Protein AF-A0A958K5D0-F1 (afdb_monomer)

Sequence (187 aa):
GGVNTYDVCGECDGSGKSLDRCDVCFGDGSSCLDCDEYDITQNQLLLDGGLQRLNLLVQNLGDRIRSLHGGRTKSEKKLLEEADGLYRDTWQLVYSMPGIFDLCSNTVFCVSISHQDRLDTVLTNSERLRVIVKRLSRKFKRALLARGVKAKKARRRTRWYARRANSEHKSNLISLSEIPNSVSSCS

pLDDT: mean 92.0, std 11.92, range [38.12, 98.75]

Nearest PDB structures (foldseek):
  1bcf-assembly1_A  TM=3.602E-01  e=3.782E+00  Escherichia coli
  6xz6-assembly2_C  TM=2.643E-01  e=1.333E+00  Trypanosoma brucei brucei TREU927
  7uwb-assembly1_c  TM=3.541E-01  e=9.668E+00  Citrus x limon

Structure (mmCIF, N/CA/C/O backbone):
data_AF-A0A958K5D0-F1
#
_entry.id   AF-A0A958K5D0-F1
#
loop_
_atom_site.group_PDB
_atom_site.id
_atom_site.type_symbol
_atom_site.label_atom_id
_atom_site.label_alt_id
_atom_site.label_comp_id
_atom_site.label_asym_id
_atom_site.label_entity_id
_atom_site.label_seq_id
_atom_site.pdbx_PDB_ins_code
_atom_site.Cartn_x
_atom_site.Cartn_y
_atom_site.Cartn_z
_atom_site.occupancy
_atom_site.B_iso_or_equiv
_atom_site.auth_seq_id
_atom_site.auth_comp_id
_atom_site.auth_asym_id
_atom_site.auth_atom_id
_atom_site.pdbx_PDB_model_num
ATOM 1 N N . GLY A 1 1 ? 45.195 -11.450 -34.396 1.00 38.12 1 GLY A N 1
ATOM 2 C CA . GLY A 1 1 ? 44.709 -10.112 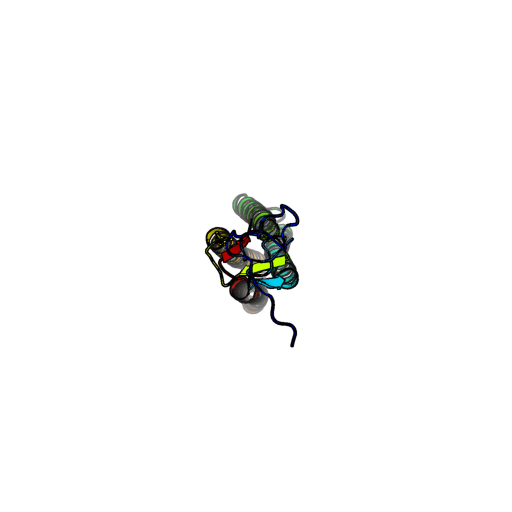-34.762 1.00 38.12 1 GLY A CA 1
ATOM 3 C C . GLY A 1 1 ? 44.504 -10.081 -36.253 1.00 38.12 1 GLY A C 1
ATOM 4 O O . GLY A 1 1 ? 45.491 -10.041 -36.970 1.00 38.12 1 GLY A O 1
ATOM 5 N N . GLY A 1 2 ? 43.256 -10.212 -36.702 1.00 46.62 2 GLY A N 1
ATOM 6 C CA . GLY A 1 2 ? 42.874 -9.952 -38.088 1.00 46.62 2 GLY A CA 1
ATOM 7 C C . GLY A 1 2 ? 42.430 -8.498 -38.186 1.00 46.62 2 GLY A C 1
ATOM 8 O O . GLY A 1 2 ? 41.661 -8.041 -37.346 1.00 46.62 2 GLY A O 1
ATOM 9 N N . VAL A 1 3 ? 42.989 -7.764 -39.141 1.00 49.75 3 VAL A N 1
ATOM 10 C CA . VAL A 1 3 ? 42.668 -6.358 -39.386 1.00 49.75 3 VAL A CA 1
ATOM 11 C C . VAL A 1 3 ? 41.405 -6.332 -40.245 1.00 49.75 3 VAL A C 1
ATOM 13 O O . VAL A 1 3 ? 41.452 -6.779 -41.386 1.00 49.75 3 VAL A O 1
ATOM 16 N N . ASN A 1 4 ? 40.284 -5.847 -39.704 1.00 52.19 4 ASN A N 1
ATOM 17 C CA . ASN A 1 4 ? 39.105 -5.541 -40.513 1.00 52.19 4 ASN A CA 1
ATOM 18 C C . ASN A 1 4 ? 39.438 -4.322 -41.381 1.00 52.19 4 ASN A C 1
ATOM 20 O O . ASN A 1 4 ? 39.563 -3.205 -40.882 1.00 52.19 4 ASN A O 1
ATOM 24 N N . THR A 1 5 ? 39.653 -4.550 -42.672 1.00 53.78 5 THR A N 1
ATOM 25 C CA . THR A 1 5 ? 39.749 -3.500 -43.687 1.00 53.78 5 THR A CA 1
ATOM 26 C C . THR A 1 5 ? 38.335 -3.070 -44.058 1.00 53.78 5 THR A C 1
ATOM 28 O O . THR A 1 5 ? 37.622 -3.820 -44.720 1.00 53.78 5 THR A O 1
ATOM 31 N N . TYR A 1 6 ? 37.923 -1.892 -43.597 1.00 50.91 6 TYR A N 1
ATOM 32 C CA . TYR A 1 6 ? 36.660 -1.269 -43.988 1.00 50.91 6 TYR A CA 1
ATOM 33 C C . TYR A 1 6 ? 36.793 -0.720 -45.413 1.00 50.91 6 TYR A C 1
ATOM 35 O O . TYR A 1 6 ? 37.731 0.028 -45.699 1.00 50.91 6 TYR A O 1
ATOM 43 N N . ASP A 1 7 ? 35.881 -1.115 -46.301 1.00 51.28 7 ASP A N 1
ATOM 44 C CA . ASP A 1 7 ? 35.756 -0.532 -47.635 1.00 51.28 7 ASP A CA 1
ATOM 45 C C . ASP A 1 7 ? 35.090 0.850 -47.520 1.00 51.28 7 ASP A C 1
ATOM 47 O O . ASP A 1 7 ? 34.213 1.071 -46.683 1.00 51.28 7 ASP A O 1
ATOM 51 N N . VAL A 1 8 ? 35.527 1.806 -48.339 1.00 58.03 8 VAL A N 1
ATOM 52 C CA . VAL A 1 8 ? 35.294 3.261 -48.187 1.00 58.03 8 VAL A CA 1
ATOM 53 C C . VAL A 1 8 ? 33.814 3.665 -48.370 1.00 58.03 8 VAL A C 1
ATOM 55 O O . VAL A 1 8 ? 33.451 4.826 -48.196 1.00 58.03 8 VAL A O 1
ATOM 58 N N . CYS A 1 9 ? 32.934 2.708 -48.666 1.00 58.69 9 CYS A N 1
ATOM 59 C CA . CYS A 1 9 ? 31.553 2.944 -49.084 1.00 58.69 9 CYS A CA 1
ATOM 60 C C . CYS A 1 9 ? 30.477 2.546 -48.054 1.00 58.69 9 CYS A C 1
ATOM 62 O O . CYS A 1 9 ? 29.297 2.609 -48.381 1.00 58.69 9 CYS A O 1
ATOM 64 N N . GLY A 1 10 ? 30.836 2.147 -46.824 1.00 61.00 10 GLY A N 1
ATOM 65 C CA . GLY A 1 10 ? 29.843 1.753 -45.804 1.00 61.00 10 GLY A CA 1
ATOM 66 C C . GLY A 1 10 ? 29.105 0.443 -46.117 1.00 61.00 10 GLY A C 1
ATOM 67 O O . GLY A 1 10 ? 28.070 0.143 -45.520 1.00 61.00 10 GLY A O 1
ATOM 68 N N . GLU A 1 11 ? 29.639 -0.336 -47.057 1.00 68.62 11 GLU A N 1
ATOM 69 C CA . GLU A 1 11 ? 29.156 -1.667 -47.394 1.00 68.62 11 GLU A CA 1
ATOM 70 C C . GLU A 1 11 ? 30.003 -2.717 -46.685 1.00 68.62 11 GLU A C 1
ATOM 72 O O . GLU A 1 11 ? 31.233 -2.641 -46.617 1.00 68.62 11 GLU A O 1
ATOM 77 N N . CYS A 1 12 ? 29.323 -3.732 -46.176 1.00 74.31 12 CYS A N 1
ATOM 78 C CA . CYS A 1 12 ? 29.968 -4.944 -45.725 1.00 74.31 12 CYS A CA 1
ATOM 79 C C . CYS A 1 12 ? 30.560 -5.647 -46.938 1.00 74.31 12 CYS A C 1
ATOM 81 O O . CYS A 1 12 ? 29.813 -5.972 -47.859 1.00 74.31 12 CYS A O 1
ATOM 83 N N . ASP A 1 13 ? 31.886 -5.814 -46.938 1.00 72.12 13 ASP A N 1
ATOM 84 C CA . ASP A 1 13 ? 32.664 -6.770 -47.744 1.00 72.12 13 ASP A CA 1
ATOM 85 C C . ASP A 1 13 ? 32.291 -6.941 -49.236 1.00 72.12 13 ASP A C 1
ATOM 87 O O . ASP A 1 13 ? 32.563 -7.983 -49.831 1.00 72.12 13 ASP A O 1
ATOM 91 N N . GLY A 1 14 ? 31.691 -5.924 -49.865 1.00 65.81 14 GLY A N 1
ATOM 92 C CA . GLY A 1 14 ? 31.191 -5.996 -51.241 1.00 65.81 14 GLY A CA 1
ATOM 93 C C . GLY A 1 14 ? 29.990 -6.936 -51.436 1.00 65.81 14 GLY A C 1
ATOM 94 O O . GLY A 1 14 ? 29.653 -7.268 -52.572 1.00 65.81 14 GLY A O 1
ATOM 95 N N . SER A 1 15 ? 29.325 -7.377 -50.359 1.00 66.44 15 SER A N 1
ATOM 96 C CA . SER A 1 15 ? 28.150 -8.263 -50.417 1.00 66.44 15 SER A CA 1
ATOM 97 C C . SER A 1 15 ? 26.816 -7.531 -50.634 1.00 66.44 15 SER A C 1
ATOM 99 O O . SER A 1 15 ? 25.755 -8.165 -50.619 1.00 66.44 15 SER A O 1
ATOM 101 N N . GLY A 1 16 ? 26.848 -6.209 -50.850 1.00 70.06 16 GLY A N 1
ATOM 102 C CA . GLY A 1 16 ? 25.660 -5.368 -51.035 1.00 70.06 16 GLY A CA 1
ATOM 103 C C . GLY A 1 16 ? 24.824 -5.204 -49.763 1.00 70.06 16 GLY A C 1
ATOM 104 O O . GLY A 1 16 ? 23.620 -4.957 -49.839 1.00 70.06 16 GLY A O 1
ATOM 105 N N . LYS A 1 17 ? 25.434 -5.398 -48.588 1.00 73.81 17 LYS A N 1
ATOM 106 C CA . LYS A 1 17 ? 24.771 -5.284 -47.284 1.00 73.81 17 LYS A CA 1
ATOM 107 C C . LYS A 1 17 ? 25.245 -4.040 -46.554 1.00 73.81 17 LYS A C 1
ATOM 109 O O . LYS A 1 17 ? 26.438 -3.748 -46.530 1.00 73.81 17 LYS A O 1
ATOM 114 N N . SER A 1 18 ? 24.296 -3.321 -45.964 1.00 82.12 18 SER A N 1
ATOM 115 C CA . SER A 1 18 ? 24.561 -2.107 -45.200 1.00 82.12 18 SER A CA 1
ATOM 116 C C . SER A 1 18 ? 25.035 -2.434 -43.786 1.00 82.12 18 SER A C 1
ATOM 118 O O . SER A 1 18 ? 24.582 -3.411 -43.181 1.00 82.12 18 SER A O 1
ATOM 120 N N . LEU A 1 19 ? 25.899 -1.576 -43.250 1.00 84.00 19 LEU A N 1
ATOM 121 C CA . LEU A 1 19 ? 26.137 -1.482 -41.811 1.00 84.00 19 LEU A CA 1
ATOM 122 C C . LEU A 1 19 ? 24.822 -1.189 -41.072 1.00 84.00 19 LEU A C 1
ATOM 124 O O . LEU A 1 19 ? 23.926 -0.531 -41.612 1.00 84.00 19 LEU A O 1
ATOM 128 N N . ASP A 1 20 ? 24.696 -1.694 -39.847 1.00 85.00 20 ASP A N 1
ATOM 129 C CA . ASP A 1 20 ? 23.619 -1.288 -38.948 1.00 85.00 20 ASP A CA 1
ATOM 130 C C . ASP A 1 20 ? 23.923 0.076 -38.294 1.00 85.00 20 ASP A C 1
ATOM 132 O O . ASP A 1 20 ? 24.949 0.708 -38.545 1.00 85.00 20 ASP A O 1
ATOM 136 N N . ARG A 1 21 ? 23.031 0.544 -37.414 1.00 81.75 21 ARG A N 1
ATOM 137 C CA . ARG A 1 21 ? 23.211 1.809 -36.673 1.00 81.75 21 ARG A CA 1
ATOM 138 C C . ARG A 1 21 ? 24.407 1.831 -35.708 1.00 81.75 21 ARG A C 1
ATOM 140 O O . ARG A 1 21 ? 24.685 2.874 -35.123 1.00 81.75 21 ARG A O 1
ATOM 147 N N . CYS A 1 22 ? 25.038 0.686 -35.484 1.00 85.62 22 CYS A N 1
ATOM 148 C CA . CYS A 1 22 ? 26.173 0.490 -34.598 1.00 85.62 22 CYS A CA 1
ATOM 149 C C . CYS A 1 22 ? 27.480 0.295 -35.380 1.00 85.62 22 CYS A C 1
ATOM 151 O O . CYS A 1 22 ? 28.476 -0.116 -34.786 1.00 85.62 22 CYS A O 1
ATOM 153 N N . ASP A 1 23 ? 27.470 0.555 -36.692 1.00 86.88 23 ASP A N 1
ATOM 154 C CA . ASP A 1 23 ? 28.574 0.274 -37.610 1.00 86.88 23 ASP A CA 1
ATOM 155 C C . ASP A 1 23 ? 29.005 -1.207 -37.587 1.00 86.88 23 ASP A C 1
ATOM 157 O O . ASP A 1 23 ? 30.167 -1.548 -37.827 1.00 86.88 23 ASP A O 1
ATOM 161 N N . VAL A 1 24 ? 28.058 -2.115 -37.317 1.00 85.81 24 VAL A N 1
ATOM 162 C CA . VAL A 1 24 ? 28.267 -3.564 -37.341 1.00 85.81 24 VAL A CA 1
ATOM 163 C C . VAL A 1 24 ? 27.636 -4.158 -38.592 1.00 85.81 24 VAL A C 1
ATOM 165 O O . VAL A 1 24 ? 26.448 -4.006 -38.884 1.00 85.81 24 VAL A O 1
ATOM 168 N N . CYS A 1 25 ? 28.450 -4.897 -39.339 1.00 87.75 25 CYS A N 1
ATOM 169 C CA . CYS A 1 25 ? 27.983 -5.645 -40.492 1.00 87.75 25 CYS A CA 1
ATOM 170 C C . CYS A 1 25 ? 27.012 -6.747 -40.085 1.00 87.75 25 CYS A C 1
ATOM 172 O O . CYS A 1 25 ? 27.359 -7.590 -39.261 1.00 87.75 25 CYS A O 1
ATOM 174 N N . PHE A 1 26 ? 25.825 -6.765 -40.706 1.00 81.50 26 PHE A N 1
ATOM 175 C CA . PHE A 1 26 ? 24.726 -7.669 -40.341 1.00 81.50 26 PHE A CA 1
ATOM 176 C C . PHE A 1 26 ? 24.273 -7.543 -38.881 1.00 81.50 26 PHE A C 1
ATOM 178 O O . PHE A 1 26 ? 23.671 -8.475 -38.344 1.00 81.50 26 PHE A O 1
ATOM 185 N N . GLY A 1 27 ? 24.588 -6.425 -38.229 1.00 81.31 27 GLY A N 1
ATOM 186 C CA . GLY A 1 27 ? 24.145 -6.195 -36.871 1.00 81.31 27 GLY A CA 1
ATOM 187 C C . GLY A 1 27 ? 22.636 -5.956 -36.809 1.00 81.31 27 GLY A C 1
ATOM 188 O O . GLY A 1 27 ? 21.982 -5.585 -37.787 1.00 81.31 27 GLY A O 1
ATOM 189 N N . ASP A 1 28 ? 22.074 -6.214 -35.638 1.00 82.88 28 ASP A N 1
ATOM 190 C CA . ASP A 1 28 ? 20.672 -5.972 -35.300 1.00 82.88 28 ASP A CA 1
ATOM 191 C C . ASP A 1 28 ? 20.462 -4.594 -34.646 1.00 82.88 28 ASP A C 1
ATOM 193 O O . ASP A 1 28 ? 19.379 -4.288 -34.152 1.00 82.88 28 ASP A O 1
ATOM 197 N N . GLY A 1 29 ? 21.498 -3.751 -34.622 1.00 81.81 29 GLY A N 1
ATOM 198 C CA . GLY A 1 29 ? 21.487 -2.458 -33.958 1.00 81.81 29 GLY A CA 1
ATOM 199 C C . GLY A 1 29 ? 21.614 -2.533 -32.437 1.00 81.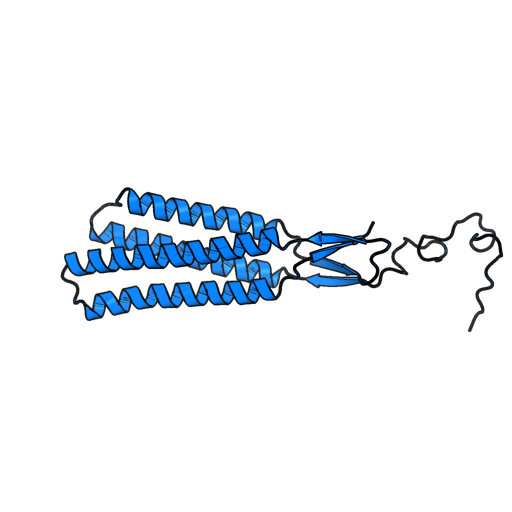81 29 GLY A C 1
ATOM 200 O O . GLY A 1 29 ? 21.383 -1.511 -31.789 1.00 81.81 29 GLY A O 1
ATOM 201 N N . SER A 1 30 ? 21.943 -3.688 -31.847 1.00 83.88 30 SER A N 1
ATOM 202 C CA . SER A 1 30 ? 22.118 -3.831 -30.391 1.00 83.88 30 SER A CA 1
ATOM 203 C C . SER A 1 30 ? 23.571 -3.707 -29.926 1.00 83.88 30 SER A C 1
ATOM 205 O O . SER A 1 30 ? 23.822 -3.393 -28.769 1.00 83.88 30 SER A O 1
ATOM 207 N N . SER A 1 31 ? 24.548 -3.880 -30.822 1.00 85.75 31 SER A N 1
ATOM 208 C CA . SER A 1 31 ? 25.974 -3.977 -30.453 1.00 85.75 31 SER A CA 1
ATOM 209 C C . SER A 1 31 ? 26.579 -2.691 -29.869 1.00 85.75 31 SER A C 1
ATOM 211 O O . SER A 1 31 ? 27.630 -2.735 -29.237 1.00 85.75 31 SER A O 1
ATOM 213 N N . CYS A 1 32 ? 25.930 -1.545 -30.080 1.00 83.88 32 CYS A N 1
ATOM 214 C CA . CYS A 1 32 ? 26.301 -0.242 -29.524 1.00 83.88 32 CYS A CA 1
ATOM 215 C C . CYS A 1 32 ? 25.380 0.216 -28.380 1.00 83.88 32 CYS A C 1
ATOM 217 O O . CYS A 1 32 ? 25.498 1.355 -27.908 1.00 83.88 32 CYS A O 1
ATOM 219 N N . LEU A 1 33 ? 24.450 -0.645 -27.952 1.00 85.62 33 LEU A N 1
ATOM 220 C CA . LEU A 1 33 ? 23.595 -0.421 -26.796 1.00 85.62 33 LEU A CA 1
ATOM 221 C C . LEU A 1 33 ? 24.263 -1.044 -25.567 1.00 85.62 33 LEU A C 1
ATOM 223 O O . LEU A 1 33 ? 24.337 -2.259 -25.429 1.00 85.62 33 LEU A O 1
ATOM 227 N N . ASP A 1 34 ? 24.761 -0.192 -24.679 1.00 87.81 34 ASP A N 1
ATOM 228 C CA . ASP A 1 34 ? 25.240 -0.599 -23.359 1.00 87.81 34 ASP A CA 1
ATOM 229 C C . ASP A 1 34 ? 24.048 -0.574 -22.396 1.00 87.81 34 ASP A C 1
ATOM 231 O O . ASP A 1 34 ? 23.713 0.487 -21.856 1.00 87.81 34 ASP A O 1
ATOM 235 N N . CYS A 1 35 ? 23.337 -1.703 -22.313 1.00 90.56 35 CYS A N 1
ATOM 236 C CA . CYS A 1 35 ? 22.116 -1.877 -21.532 1.00 90.56 35 CYS A CA 1
ATOM 237 C C . CYS A 1 35 ? 22.296 -2.948 -20.457 1.00 90.56 35 CYS A C 1
ATOM 239 O O . CYS A 1 35 ? 22.691 -4.073 -20.761 1.00 90.56 35 CYS A O 1
ATOM 241 N N . ASP A 1 36 ? 21.914 -2.610 -19.230 1.00 92.81 36 ASP A N 1
ATOM 242 C CA . ASP A 1 36 ? 21.811 -3.557 -18.126 1.00 92.81 36 ASP A CA 1
ATOM 243 C C . ASP A 1 36 ? 20.347 -3.955 -17.903 1.00 92.81 36 ASP A C 1
ATOM 245 O O . ASP A 1 36 ? 19.463 -3.097 -17.816 1.00 92.81 36 ASP A O 1
ATOM 249 N N . GLU A 1 37 ? 20.094 -5.258 -17.765 1.00 93.81 37 GLU A N 1
ATOM 250 C CA . GLU A 1 37 ? 18.784 -5.772 -17.364 1.00 93.81 37 GLU A CA 1
ATOM 251 C C . GLU A 1 37 ? 18.547 -5.492 -15.874 1.00 93.81 37 GLU A C 1
ATOM 253 O O . GLU A 1 37 ? 19.404 -5.740 -15.019 1.00 93.81 37 GLU A O 1
ATOM 258 N N . TYR A 1 38 ? 17.354 -5.005 -15.548 1.00 95.31 38 TYR A N 1
ATOM 259 C CA . TYR A 1 38 ? 16.944 -4.729 -14.181 1.00 95.31 38 TYR A CA 1
ATOM 260 C C . TYR A 1 38 ? 15.596 -5.393 -13.875 1.00 95.31 38 TYR A C 1
ATOM 262 O O . TYR A 1 38 ? 14.579 -5.101 -14.506 1.00 95.31 38 TYR A O 1
ATOM 270 N N . ASP A 1 39 ? 15.584 -6.273 -12.871 1.00 97.19 39 ASP A N 1
ATOM 271 C CA . ASP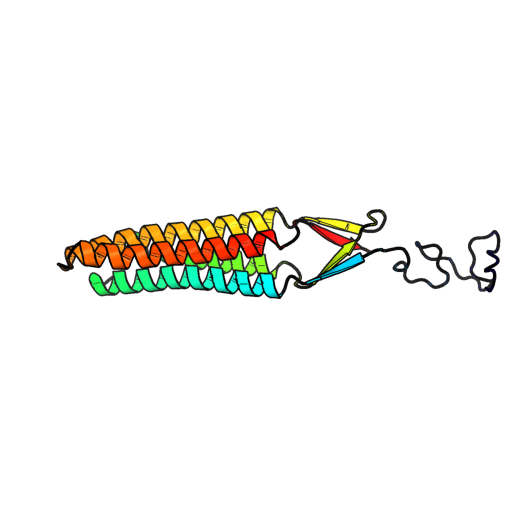 A 1 39 ? 14.407 -7.038 -12.444 1.00 97.19 39 ASP A CA 1
ATOM 272 C C . ASP A 1 39 ? 13.800 -6.461 -11.151 1.00 97.19 39 ASP A C 1
ATOM 274 O O . ASP A 1 39 ? 14.398 -6.510 -10.075 1.00 97.19 39 ASP A O 1
ATOM 278 N N . ILE A 1 40 ? 12.573 -5.940 -11.246 1.00 97.38 40 ILE A N 1
ATOM 279 C CA . ILE A 1 40 ? 11.763 -5.442 -10.123 1.00 97.38 40 ILE A CA 1
ATOM 280 C C . ILE A 1 40 ? 10.694 -6.434 -9.653 1.00 97.38 40 ILE A C 1
ATOM 282 O O . ILE A 1 40 ? 9.866 -6.079 -8.810 1.00 97.38 40 ILE A O 1
ATOM 286 N N . THR A 1 41 ? 10.662 -7.667 -10.155 1.00 97.81 41 THR A N 1
ATOM 287 C CA . THR A 1 41 ? 9.596 -8.638 -9.851 1.00 97.81 41 THR A CA 1
ATOM 288 C C . THR A 1 41 ? 9.481 -8.904 -8.345 1.00 97.81 41 THR A C 1
ATOM 290 O O . THR A 1 41 ? 8.378 -8.961 -7.790 1.00 97.81 41 THR A O 1
ATOM 293 N N . GLN A 1 42 ? 10.614 -8.996 -7.637 1.00 97.81 42 GLN A N 1
ATOM 294 C CA . GLN A 1 42 ? 10.620 -9.136 -6.174 1.00 97.81 42 GLN A CA 1
ATOM 295 C C . GLN A 1 42 ? 10.056 -7.892 -5.475 1.00 97.81 42 GLN A C 1
ATOM 297 O O . GLN A 1 42 ? 9.260 -8.010 -4.540 1.00 97.81 42 GLN A O 1
ATOM 302 N N . ASN A 1 43 ? 10.401 -6.696 -5.953 1.00 97.75 43 ASN A N 1
ATOM 303 C CA . ASN A 1 43 ? 9.886 -5.432 -5.431 1.00 97.75 43 ASN A CA 1
ATOM 304 C C . ASN A 1 43 ? 8.373 -5.310 -5.637 1.00 97.75 43 ASN A C 1
ATOM 306 O O . ASN A 1 43 ? 7.662 -4.932 -4.704 1.00 97.75 43 ASN A O 1
ATOM 310 N N . GLN A 1 44 ? 7.861 -5.696 -6.809 1.00 97.62 44 GLN A N 1
ATOM 311 C CA . GLN A 1 44 ? 6.425 -5.735 -7.099 1.00 97.62 44 GLN A CA 1
ATOM 312 C C . GLN A 1 44 ? 5.681 -6.676 -6.141 1.00 97.62 44 GLN A C 1
ATOM 314 O O . GLN A 1 44 ? 4.673 -6.281 -5.547 1.00 97.62 44 GLN A O 1
ATOM 319 N N . LEU A 1 45 ? 6.212 -7.884 -5.915 1.00 97.94 45 LEU A N 1
ATOM 320 C CA . LEU A 1 45 ? 5.629 -8.858 -4.988 1.00 97.94 45 LEU A CA 1
ATOM 321 C C . LEU A 1 45 ? 5.621 -8.348 -3.537 1.00 97.94 45 LEU A C 1
ATOM 323 O O . LEU A 1 45 ? 4.620 -8.483 -2.823 1.00 97.94 45 LEU A O 1
ATOM 327 N N . LEU A 1 46 ? 6.725 -7.745 -3.087 1.00 97.69 46 LEU A N 1
ATOM 328 C CA . LEU A 1 46 ? 6.832 -7.159 -1.749 1.00 97.69 46 LEU A CA 1
ATOM 329 C C . LEU A 1 46 ? 5.846 -6.000 -1.558 1.00 97.69 46 LEU A C 1
ATOM 331 O O . LEU A 1 46 ? 5.191 -5.927 -0.509 1.00 97.69 46 LEU A O 1
ATOM 335 N N . LEU A 1 47 ? 5.704 -5.138 -2.570 1.00 97.50 47 LEU A N 1
ATOM 336 C CA . LEU A 1 47 ? 4.767 -4.016 -2.566 1.00 97.50 47 LEU A CA 1
ATOM 337 C C . LEU A 1 47 ? 3.318 -4.487 -2.488 1.00 97.50 47 LEU A C 1
ATOM 339 O O . LEU A 1 47 ? 2.595 -4.047 -1.590 1.00 97.50 47 LEU A O 1
ATOM 343 N N . ASP A 1 48 ? 2.900 -5.403 -3.363 1.00 97.75 48 ASP A N 1
ATOM 344 C CA . ASP A 1 48 ? 1.548 -5.969 -3.334 1.00 97.75 48 ASP A CA 1
ATOM 345 C C . ASP A 1 48 ? 1.261 -6.615 -1.975 1.00 97.75 48 ASP A C 1
ATOM 347 O O . ASP A 1 48 ? 0.294 -6.257 -1.298 1.00 97.75 48 ASP A O 1
ATOM 351 N N . GLY A 1 49 ? 2.169 -7.463 -1.484 1.00 98.25 49 GLY A N 1
ATOM 352 C CA . GLY A 1 49 ? 2.024 -8.093 -0.175 1.00 98.25 49 GLY A CA 1
ATOM 353 C C . GLY A 1 49 ? 1.877 -7.080 0.970 1.00 98.25 49 GLY A C 1
ATOM 354 O O . GLY A 1 49 ? 1.053 -7.269 1.870 1.00 98.25 49 GLY A O 1
ATOM 355 N N . GLY A 1 50 ? 2.649 -5.990 0.966 1.00 98.12 50 GLY A N 1
ATOM 356 C CA . GLY A 1 50 ? 2.549 -4.931 1.975 1.00 98.12 50 GLY A CA 1
ATOM 357 C C . GLY A 1 50 ? 1.239 -4.143 1.903 1.00 98.12 50 GLY A C 1
ATOM 358 O O . GLY A 1 50 ? 0.598 -3.888 2.931 1.00 98.12 50 GLY A O 1
ATOM 359 N N . LEU A 1 51 ? 0.793 -3.803 0.694 1.00 98.25 51 LEU A N 1
ATOM 360 C CA . LEU A 1 51 ? -0.480 -3.121 0.437 1.00 98.25 51 LEU A CA 1
ATOM 361 C C . LEU A 1 51 ? -1.682 -3.997 0.807 1.00 98.25 51 LEU A C 1
ATOM 363 O O . LEU A 1 51 ? -2.603 -3.534 1.487 1.00 98.25 51 LEU A O 1
ATOM 367 N N . GLN A 1 52 ? -1.638 -5.280 0.455 1.00 98.44 52 GLN A N 1
ATOM 368 C CA . GLN A 1 52 ? -2.651 -6.261 0.820 1.00 98.44 52 GLN A CA 1
ATOM 369 C C . GLN A 1 52 ? -2.750 -6.389 2.343 1.00 98.44 52 GLN A C 1
ATOM 371 O O . GLN A 1 52 ? -3.847 -6.345 2.905 1.00 98.44 52 GLN A O 1
ATOM 376 N N . ARG A 1 53 ? -1.614 -6.466 3.053 1.00 98.62 53 ARG A N 1
ATOM 377 C CA . ARG A 1 53 ? -1.602 -6.501 4.525 1.00 98.62 53 ARG A CA 1
ATOM 378 C C . ARG A 1 53 ? -2.183 -5.228 5.141 1.00 98.62 53 ARG A C 1
ATOM 380 O O . ARG A 1 53 ? -2.905 -5.327 6.136 1.00 98.62 53 ARG A O 1
ATOM 387 N N . LEU A 1 54 ? -1.939 -4.047 4.567 1.00 98.62 54 LEU A N 1
ATOM 388 C CA . LEU A 1 54 ? -2.599 -2.809 5.000 1.00 98.62 54 LEU A CA 1
ATOM 389 C C . LEU A 1 54 ? -4.119 -2.875 4.810 1.00 98.62 54 LEU A C 1
ATOM 391 O O . LEU A 1 54 ? -4.853 -2.561 5.753 1.00 98.62 54 LEU A O 1
ATOM 395 N N . ASN A 1 55 ? -4.593 -3.328 3.648 1.00 98.69 55 ASN A N 1
ATOM 396 C CA . ASN A 1 55 ? -6.025 -3.466 3.391 1.00 98.69 55 ASN A CA 1
ATOM 397 C C . ASN A 1 55 ? -6.677 -4.493 4.337 1.00 98.69 55 ASN A C 1
ATOM 399 O O . ASN A 1 55 ? -7.701 -4.225 4.964 1.00 98.69 55 ASN A O 1
ATOM 403 N N . LEU A 1 56 ? -6.023 -5.631 4.578 1.00 98.69 56 LEU A N 1
ATOM 404 C CA . LEU A 1 56 ? -6.489 -6.627 5.545 1.00 98.69 56 LEU A CA 1
ATOM 405 C C . LEU A 1 56 ? -6.586 -6.063 6.968 1.00 98.69 56 LEU A C 1
ATOM 407 O O . LEU A 1 56 ? -7.507 -6.419 7.704 1.00 98.69 56 LEU A O 1
ATOM 411 N N . LEU A 1 57 ? -5.685 -5.171 7.397 1.00 98.69 57 LEU A N 1
ATOM 412 C CA . LEU A 1 57 ? -5.826 -4.493 8.695 1.00 98.69 57 LEU A CA 1
ATOM 413 C C . LEU A 1 57 ? -7.082 -3.615 8.741 1.00 98.69 57 LEU A C 1
ATOM 415 O O . LEU A 1 57 ? -7.745 -3.569 9.783 1.00 98.69 57 LEU A O 1
ATOM 419 N N . VAL A 1 58 ? -7.407 -2.935 7.638 1.00 98.75 58 VAL A N 1
ATOM 420 C CA . VAL A 1 58 ? -8.622 -2.125 7.494 1.00 98.75 58 VAL A CA 1
ATOM 421 C C . VAL A 1 58 ? -9.871 -3.003 7.607 1.00 98.75 58 VAL A C 1
ATOM 423 O O . VAL A 1 58 ? -10.705 -2.747 8.482 1.00 98.75 58 VAL A O 1
ATOM 426 N N . GLN A 1 59 ? -9.950 -4.084 6.827 1.00 98.62 59 GLN A N 1
ATOM 427 C CA . GLN A 1 59 ? -11.082 -5.018 6.837 1.00 98.62 59 GLN A CA 1
ATOM 428 C C . GLN A 1 59 ? -11.276 -5.672 8.213 1.00 98.62 59 GLN A C 1
ATOM 430 O O . GLN A 1 59 ? -12.355 -5.596 8.808 1.00 98.62 59 GLN A O 1
ATOM 435 N N . ASN A 1 60 ? -10.194 -6.186 8.809 1.00 98.50 60 ASN A N 1
ATOM 436 C CA . ASN A 1 60 ? -10.221 -6.791 10.142 1.00 98.50 60 ASN A CA 1
ATOM 437 C C . ASN A 1 60 ? -10.685 -5.814 11.234 1.00 98.50 60 ASN A C 1
ATOM 439 O O . ASN A 1 60 ? -11.389 -6.206 12.171 1.00 98.50 60 ASN A O 1
ATOM 443 N N . LEU A 1 61 ? -10.279 -4.541 11.164 1.00 98.50 61 LEU A N 1
ATOM 444 C CA . LEU A 1 61 ? -10.775 -3.518 12.085 1.00 98.50 61 LEU A CA 1
ATOM 445 C C . LEU A 1 61 ? -12.262 -3.250 11.860 1.00 98.50 61 LEU A C 1
ATOM 447 O O . LEU A 1 61 ? -13.001 -3.174 12.840 1.00 98.50 61 LEU A O 1
ATOM 451 N N . GLY A 1 62 ? -12.700 -3.139 10.604 1.00 98.31 62 GLY A N 1
ATOM 452 C CA . GLY A 1 62 ? -14.106 -2.964 10.245 1.00 98.31 62 GLY A CA 1
ATOM 453 C C . GLY A 1 62 ? -15.000 -4.082 10.778 1.00 98.31 62 GLY A C 1
ATOM 454 O O . GLY A 1 62 ? -16.072 -3.810 11.319 1.00 98.31 62 GLY A O 1
ATOM 455 N N . ASP A 1 63 ? -14.545 -5.331 10.701 1.00 98.44 63 ASP A N 1
ATOM 456 C CA . ASP A 1 63 ? -15.267 -6.490 11.230 1.00 98.44 63 ASP A CA 1
ATOM 457 C C . ASP A 1 63 ? -15.318 -6.536 12.748 1.00 98.44 63 ASP A C 1
ATOM 459 O O . ASP A 1 63 ? -16.374 -6.781 13.336 1.00 98.44 63 ASP A O 1
ATOM 463 N N . ARG A 1 64 ? -14.200 -6.232 13.409 1.00 98.31 64 ARG A N 1
ATOM 464 C CA . ARG A 1 64 ? -14.165 -6.156 14.873 1.00 98.31 64 ARG A CA 1
ATOM 465 C C . ARG A 1 64 ? -15.041 -5.027 15.392 1.00 98.31 64 ARG A C 1
ATOM 467 O O . ARG A 1 64 ? -15.733 -5.216 16.386 1.00 98.31 64 ARG A O 1
ATOM 474 N N . ILE A 1 65 ? -15.038 -3.879 14.721 1.00 98.00 65 ILE A N 1
ATOM 475 C CA . ILE A 1 65 ? -15.950 -2.773 15.010 1.00 98.00 65 ILE A CA 1
ATOM 476 C C . ILE A 1 65 ? -17.391 -3.276 14.858 1.00 98.00 65 ILE A C 1
ATOM 478 O O . ILE A 1 65 ? -18.106 -3.300 15.857 1.00 98.00 65 ILE A O 1
ATOM 482 N N . ARG A 1 66 ? -17.751 -3.858 13.705 1.00 97.94 66 ARG A N 1
ATOM 483 C CA . ARG A 1 66 ? -19.083 -4.435 13.455 1.00 97.94 66 ARG A CA 1
ATOM 484 C C . ARG A 1 66 ? -19.554 -5.387 14.553 1.00 97.94 66 ARG A C 1
ATOM 486 O O . ARG A 1 66 ? -20.665 -5.234 15.054 1.00 97.94 66 ARG A O 1
ATOM 493 N N . SER A 1 67 ? -18.702 -6.321 14.978 1.00 97.81 67 SER A N 1
ATOM 494 C CA . SER A 1 67 ? -19.031 -7.276 16.047 1.00 97.81 67 SER A CA 1
ATOM 495 C C . SER A 1 67 ? -19.327 -6.614 17.401 1.00 97.81 67 SER A C 1
ATOM 497 O O . SER A 1 67 ? -20.081 -7.156 18.203 1.00 97.81 67 SER A O 1
ATOM 499 N N . LEU A 1 68 ? -18.766 -5.428 17.672 1.00 96.75 68 LEU A N 1
ATOM 500 C CA . LEU A 1 68 ? -18.936 -4.735 18.950 1.00 96.75 68 LEU A CA 1
ATOM 501 C C . LEU A 1 68 ? -20.212 -3.895 19.025 1.00 96.75 68 LEU A C 1
ATOM 503 O O . LEU A 1 68 ? -20.657 -3.615 20.134 1.00 96.75 68 LEU A O 1
ATOM 507 N N . HIS A 1 69 ? -20.812 -3.476 17.913 1.00 94.56 69 HIS A N 1
ATOM 508 C CA . HIS A 1 69 ? -22.038 -2.658 17.940 1.00 94.56 69 HIS A CA 1
ATOM 509 C C . HIS A 1 69 ? -23.174 -3.186 17.056 1.00 94.56 69 HIS A C 1
ATOM 511 O O . HIS A 1 69 ? -24.189 -2.513 16.926 1.00 94.56 69 HIS A O 1
ATOM 517 N N . GLY A 1 70 ? -23.037 -4.383 16.476 1.00 94.81 70 GLY A N 1
ATOM 518 C CA . GLY A 1 70 ? -24.120 -5.060 15.753 1.00 94.81 70 GLY A CA 1
ATOM 519 C C . GLY A 1 70 ? -24.380 -4.540 14.335 1.00 94.81 70 GLY A C 1
ATOM 520 O O . GLY A 1 70 ? -25.384 -4.891 13.733 1.00 94.81 70 GLY A O 1
ATOM 521 N N . GLY A 1 71 ? -23.495 -3.715 13.770 1.00 96.12 71 GLY A N 1
ATOM 522 C CA . GLY A 1 71 ? -23.664 -3.155 12.424 1.00 96.12 71 GLY A CA 1
ATOM 523 C C . GLY A 1 71 ? -22.438 -2.370 11.974 1.00 96.12 71 GLY A C 1
ATOM 524 O O . GLY A 1 71 ? -21.456 -2.337 12.690 1.00 96.12 71 GLY A O 1
ATOM 525 N N . ARG A 1 72 ? -22.450 -1.727 10.802 1.00 96.44 72 ARG A N 1
ATOM 526 C CA . ARG A 1 72 ? -21.410 -0.751 10.403 1.00 96.44 72 ARG A CA 1
ATOM 527 C C . ARG A 1 72 ? -22.061 0.603 10.181 1.00 96.44 72 ARG A C 1
ATOM 529 O O . ARG A 1 72 ? -23.088 0.679 9.507 1.00 96.44 72 ARG A O 1
ATOM 536 N N . THR A 1 73 ? -21.460 1.669 10.698 1.00 97.56 73 THR A N 1
ATOM 537 C CA . THR A 1 73 ? -21.919 3.032 10.394 1.00 97.56 73 THR A CA 1
ATOM 538 C C . THR A 1 73 ? -21.634 3.378 8.929 1.00 97.56 73 THR A C 1
ATOM 540 O O . THR A 1 73 ? -20.706 2.832 8.327 1.00 97.56 73 THR A O 1
ATOM 543 N N . LYS A 1 74 ? -22.367 4.344 8.357 1.00 98.00 74 LYS A N 1
ATOM 544 C CA . LYS A 1 74 ? -22.106 4.856 6.994 1.00 98.00 74 LYS A CA 1
ATOM 545 C C . LYS A 1 74 ? -20.647 5.297 6.817 1.00 98.00 74 LYS A C 1
ATOM 547 O O . LYS A 1 74 ? -20.021 4.993 5.810 1.00 98.00 74 LYS A O 1
ATOM 552 N N . SER A 1 75 ? -20.088 5.950 7.838 1.00 97.94 75 SER A N 1
ATOM 553 C CA . SER A 1 75 ? -18.686 6.385 7.836 1.00 97.94 75 SER A CA 1
ATOM 554 C C . SER A 1 75 ? -17.681 5.229 7.802 1.00 97.94 75 SER A C 1
ATOM 556 O O . SER A 1 75 ? -16.627 5.367 7.198 1.00 97.94 75 SER A O 1
ATOM 558 N N . GLU A 1 76 ? -17.982 4.096 8.444 1.00 98.12 76 GLU A N 1
ATOM 559 C CA . GLU A 1 76 ? -17.108 2.918 8.406 1.00 98.12 76 GLU A CA 1
ATOM 560 C C . GLU A 1 76 ? -17.196 2.208 7.066 1.00 98.12 76 GLU A C 1
ATOM 562 O O . GLU A 1 76 ? -16.156 1.841 6.540 1.00 98.12 76 GLU A O 1
ATOM 567 N N . LYS A 1 77 ? -18.399 2.079 6.492 1.00 98.44 77 LYS A N 1
ATOM 568 C CA . LYS A 1 77 ? -18.573 1.522 5.143 1.00 98.44 77 LYS A CA 1
ATOM 569 C C . LYS A 1 77 ? -17.752 2.302 4.113 1.00 98.44 77 LYS A C 1
ATOM 571 O O . LYS A 1 77 ? -16.927 1.701 3.441 1.00 98.44 77 LYS A O 1
ATOM 576 N N . LYS A 1 78 ? -17.853 3.638 4.121 1.00 98.56 78 LYS A N 1
ATOM 577 C CA . LYS A 1 78 ? -17.069 4.504 3.227 1.00 98.56 78 LYS A CA 1
ATOM 578 C C . LYS A 1 78 ? -15.555 4.315 3.385 1.0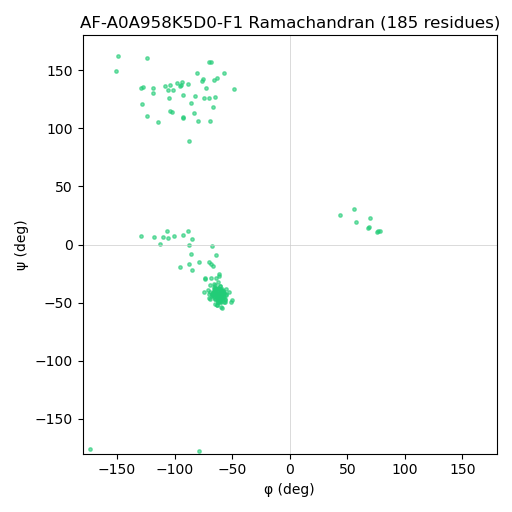0 98.56 78 LYS A C 1
ATOM 580 O O . LYS A 1 78 ? -14.842 4.324 2.396 1.00 98.56 78 LYS A O 1
ATOM 585 N N . LEU A 1 79 ? -15.056 4.147 4.614 1.00 98.56 79 LEU A N 1
ATOM 586 C CA . LEU A 1 79 ? -13.624 3.914 4.852 1.00 98.56 79 LEU A CA 1
ATOM 587 C C . LEU A 1 79 ? -13.154 2.540 4.352 1.00 98.56 79 LEU A C 1
ATOM 589 O O . LEU A 1 79 ? -12.013 2.426 3.921 1.00 98.56 79 LEU A O 1
ATOM 593 N N . LEU A 1 80 ? -14.001 1.510 4.449 1.00 98.62 80 LEU A N 1
ATOM 594 C CA . LEU A 1 80 ? -13.701 0.176 3.918 1.00 98.62 80 LEU A CA 1
ATOM 595 C C . LEU A 1 80 ? -13.707 0.188 2.385 1.00 98.62 80 LEU A C 1
ATOM 597 O O . LEU A 1 80 ? -12.759 -0.286 1.775 1.00 98.62 80 LEU A O 1
ATOM 601 N N . GLU A 1 81 ? -14.725 0.803 1.781 1.00 98.62 81 GLU A N 1
ATOM 602 C CA . GLU A 1 81 ? -14.827 0.985 0.327 1.00 98.62 81 GLU A CA 1
ATOM 603 C C . GLU A 1 81 ? -13.643 1.791 -0.226 1.00 98.62 81 GLU A C 1
ATOM 605 O O . GLU A 1 81 ? -13.050 1.403 -1.229 1.00 98.62 81 GLU A O 1
ATOM 610 N N . GLU A 1 82 ? -13.258 2.880 0.452 1.00 98.62 82 GLU A N 1
ATOM 611 C CA . GLU A 1 82 ? -12.082 3.679 0.094 1.00 98.62 82 GLU A CA 1
ATOM 612 C C . GLU A 1 82 ? -10.798 2.843 0.162 1.00 98.62 82 GLU A C 1
ATOM 614 O O . GLU A 1 82 ? -9.982 2.919 -0.748 1.00 98.62 82 GLU A O 1
ATOM 619 N N . ALA A 1 83 ? -10.615 2.027 1.203 1.00 98.62 83 ALA A N 1
ATOM 620 C CA . ALA A 1 83 ? -9.430 1.180 1.324 1.00 98.62 83 ALA A CA 1
ATOM 621 C C . ALA A 1 83 ? -9.358 0.095 0.240 1.00 98.62 83 ALA A C 1
ATOM 623 O O . ALA A 1 83 ? -8.290 -0.119 -0.328 1.00 98.62 83 ALA A O 1
ATOM 624 N N . ASP A 1 84 ? -10.485 -0.537 -0.091 1.00 98.56 84 ASP A N 1
ATOM 625 C CA . ASP A 1 84 ? -10.537 -1.523 -1.170 1.00 98.56 84 ASP A CA 1
ATOM 626 C C . ASP A 1 84 ? -10.276 -0.889 -2.541 1.00 98.56 84 ASP A C 1
ATOM 628 O O . ASP A 1 84 ? -9.591 -1.490 -3.367 1.00 98.56 84 ASP A O 1
ATOM 632 N N . GLY A 1 85 ? -10.792 0.323 -2.779 1.00 98.56 85 GLY A N 1
ATOM 633 C CA . GLY A 1 85 ? -10.476 1.107 -3.976 1.00 98.56 85 GLY A CA 1
ATOM 634 C C . GLY A 1 85 ? -8.982 1.401 -4.073 1.00 98.56 85 GLY A C 1
ATOM 635 O O . GLY A 1 85 ? -8.343 0.992 -5.034 1.00 98.56 85 GLY A O 1
ATOM 636 N N . LEU A 1 86 ? -8.404 1.983 -3.017 1.00 98.56 86 LEU A N 1
ATOM 637 C CA . LEU A 1 86 ? -6.972 2.291 -2.957 1.00 98.56 86 LEU A CA 1
ATOM 638 C C . LEU A 1 86 ? -6.101 1.054 -3.199 1.00 98.56 86 LEU A C 1
ATOM 640 O O . LEU A 1 86 ? -5.107 1.149 -3.912 1.00 98.56 86 LEU A O 1
ATOM 644 N N . TYR A 1 87 ? -6.446 -0.100 -2.618 1.00 98.44 87 TYR A N 1
ATOM 645 C CA . TYR A 1 87 ? -5.693 -1.334 -2.845 1.00 98.44 87 TYR A CA 1
ATOM 646 C C . TYR A 1 87 ? -5.736 -1.765 -4.316 1.00 98.44 87 TYR A C 1
ATOM 648 O O . TYR A 1 87 ? -4.680 -2.013 -4.892 1.00 98.44 87 TYR A O 1
ATOM 656 N N . ARG A 1 88 ? -6.925 -1.804 -4.934 1.00 98.50 88 ARG A N 1
ATOM 657 C CA . ARG A 1 88 ? -7.074 -2.195 -6.346 1.00 98.50 88 ARG A CA 1
ATOM 658 C C . ARG A 1 88 ? -6.347 -1.247 -7.292 1.00 98.50 88 ARG A C 1
ATOM 660 O O . ARG A 1 88 ? -5.616 -1.725 -8.153 1.00 98.50 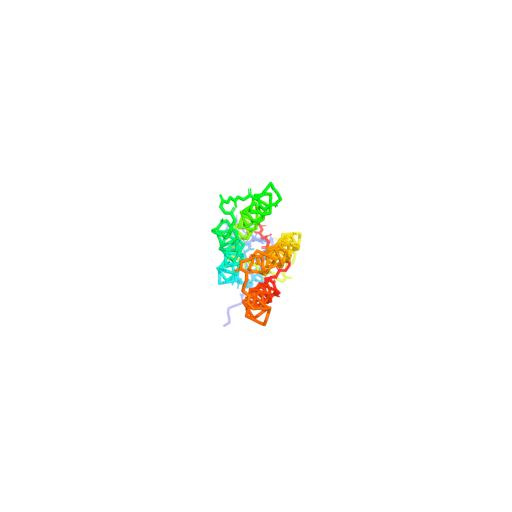88 ARG A O 1
ATOM 667 N N . ASP A 1 89 ? -6.502 0.060 -7.099 1.00 98.25 89 ASP A N 1
ATOM 668 C CA . ASP A 1 89 ? -5.842 1.073 -7.930 1.00 98.25 89 ASP A CA 1
ATOM 669 C C . ASP A 1 89 ? -4.319 0.922 -7.836 1.00 98.25 89 ASP A C 1
ATOM 671 O O . ASP A 1 89 ? -3.603 0.961 -8.832 1.00 98.25 89 ASP A O 1
ATOM 675 N N . THR A 1 90 ? -3.811 0.677 -6.626 1.00 97.75 90 THR A N 1
ATOM 676 C CA . THR A 1 90 ? -2.374 0.489 -6.412 1.00 97.75 90 THR A CA 1
ATOM 677 C C . THR A 1 90 ? -1.866 -0.814 -7.020 1.00 97.75 90 THR A C 1
ATOM 679 O O . THR A 1 90 ? -0.798 -0.819 -7.622 1.00 97.75 90 THR A O 1
ATOM 682 N N . TRP A 1 91 ? -2.626 -1.905 -6.903 1.00 97.69 91 TRP A N 1
ATOM 683 C CA . TRP A 1 91 ? -2.296 -3.179 -7.540 1.00 97.69 91 TRP A CA 1
ATOM 684 C C . TRP A 1 91 ? -2.195 -3.021 -9.064 1.00 97.69 91 TRP A C 1
ATOM 686 O O . TRP A 1 91 ? -1.196 -3.422 -9.655 1.00 97.69 91 TRP A O 1
ATOM 696 N N . GLN A 1 92 ? -3.162 -2.341 -9.690 1.00 98.12 92 GLN A N 1
ATOM 697 C CA . GLN A 1 92 ? -3.121 -2.051 -11.127 1.00 98.12 92 GLN A CA 1
ATOM 698 C C . GLN A 1 92 ? -1.886 -1.231 -11.515 1.00 98.12 92 GLN A C 1
ATOM 700 O O . GLN A 1 92 ? -1.245 -1.538 -12.513 1.00 98.12 92 GLN A O 1
ATOM 705 N N . LEU A 1 93 ? -1.517 -0.220 -10.721 1.00 97.25 93 LEU A N 1
ATOM 706 C CA . LEU A 1 93 ? -0.330 0.599 -10.982 1.00 97.25 93 LEU A CA 1
ATOM 707 C C . LEU A 1 93 ? 0.970 -0.204 -10.875 1.00 97.25 93 LEU A C 1
ATOM 709 O O . LEU A 1 93 ? 1.803 -0.111 -11.775 1.00 97.25 93 LEU A O 1
ATOM 713 N N . VAL A 1 94 ? 1.133 -1.005 -9.817 1.00 96.94 94 VAL A N 1
ATOM 714 C CA . VAL A 1 94 ? 2.340 -1.821 -9.589 1.00 96.94 94 VAL A CA 1
ATOM 715 C C . VAL A 1 94 ? 2.571 -2.787 -10.751 1.00 96.94 94 VAL A C 1
ATOM 717 O O . VAL A 1 94 ? 3.682 -2.846 -11.271 1.00 96.94 94 VAL A O 1
ATOM 720 N N . TYR A 1 95 ? 1.518 -3.473 -11.199 1.00 96.69 95 TYR A N 1
ATOM 721 C CA . TYR A 1 95 ? 1.592 -4.452 -12.289 1.00 96.69 95 TYR A CA 1
ATOM 722 C C . TYR A 1 95 ? 1.415 -3.851 -13.693 1.00 96.69 95 TYR A C 1
ATOM 724 O O . TYR A 1 95 ? 1.487 -4.573 -14.682 1.00 96.69 95 TYR A O 1
ATOM 732 N N . SER A 1 96 ? 1.212 -2.533 -13.809 1.00 96.06 96 SER A N 1
ATOM 733 C CA . SER A 1 96 ? 1.304 -1.826 -15.098 1.00 96.06 96 SER A CA 1
ATOM 734 C C . SER A 1 96 ? 2.750 -1.557 -15.527 1.00 96.06 96 SER A C 1
ATOM 736 O O . SER A 1 96 ? 2.993 -1.191 -16.677 1.00 96.06 96 SER A O 1
ATOM 738 N N . MET A 1 97 ? 3.707 -1.696 -14.603 1.00 94.06 97 MET A N 1
ATOM 739 C CA . MET A 1 97 ? 5.137 -1.631 -14.893 1.00 94.06 97 MET A CA 1
ATOM 740 C C . MET A 1 97 ? 5.639 -3.034 -15.261 1.00 94.06 97 MET A C 1
ATOM 742 O O . MET A 1 97 ? 5.236 -4.000 -14.604 1.00 94.06 97 MET A O 1
ATOM 746 N N . PRO A 1 98 ? 6.494 -3.172 -16.287 1.00 95.50 98 PRO A N 1
ATOM 747 C CA . PRO A 1 98 ? 7.097 -4.459 -16.601 1.00 95.50 98 PRO A CA 1
ATOM 748 C C . PRO A 1 98 ? 7.980 -4.917 -15.434 1.00 95.50 98 PRO A C 1
ATOM 750 O O . PRO A 1 98 ? 8.614 -4.096 -14.774 1.00 95.50 98 PRO A O 1
ATOM 753 N N . GLY A 1 99 ? 7.991 -6.225 -15.162 1.00 96.62 99 GLY A N 1
ATOM 754 C CA . GLY A 1 99 ? 8.821 -6.799 -14.097 1.00 96.62 99 GLY A CA 1
ATOM 755 C C . GLY A 1 99 ? 10.315 -6.726 -14.409 1.00 96.62 99 GLY A C 1
ATOM 756 O O . GLY A 1 99 ? 11.114 -6.597 -13.495 1.00 96.62 99 GLY A O 1
ATOM 757 N N . ILE A 1 100 ? 10.671 -6.748 -15.692 1.00 96.06 100 ILE A N 1
ATOM 758 C CA . ILE A 1 100 ? 12.042 -6.688 -16.198 1.00 96.06 100 ILE A CA 1
ATOM 759 C C . ILE A 1 100 ? 12.106 -5.561 -17.232 1.00 96.06 100 ILE A C 1
ATOM 761 O O . ILE A 1 100 ? 11.193 -5.437 -18.055 1.00 96.06 100 ILE A O 1
ATOM 765 N N . PHE A 1 101 ? 13.143 -4.732 -17.182 1.00 94.31 101 PHE A N 1
ATOM 766 C CA . PHE A 1 101 ? 13.389 -3.671 -18.160 1.00 94.31 101 PHE A CA 1
ATOM 767 C C . PHE A 1 101 ? 14.883 -3.414 -18.340 1.00 94.31 101 PHE A C 1
ATOM 769 O O . PHE A 1 101 ? 15.686 -3.740 -17.469 1.00 94.31 101 PHE A O 1
ATOM 776 N N . ASP A 1 102 ? 15.223 -2.758 -19.445 1.00 91.62 102 ASP A N 1
ATOM 777 C CA . ASP A 1 102 ? 16.593 -2.387 -19.771 1.00 91.62 102 ASP A CA 1
ATOM 778 C C . ASP A 1 102 ? 16.914 -0.963 -19.293 1.00 91.62 102 ASP A C 1
ATOM 780 O O . ASP A 1 102 ? 16.110 -0.025 -19.403 1.00 91.62 102 ASP A O 1
ATOM 784 N N . LEU A 1 103 ? 18.118 -0.786 -18.758 1.00 91.38 103 LEU A N 1
ATOM 785 C CA . LEU A 1 103 ? 18.704 0.504 -18.417 1.00 91.38 103 LEU A CA 1
ATOM 786 C C . LEU A 1 103 ? 19.913 0.735 -19.313 1.00 91.38 103 LEU A C 1
ATOM 788 O O . LEU A 1 103 ? 20.961 0.134 -19.111 1.00 91.38 103 LEU A O 1
ATOM 792 N N . CYS A 1 104 ? 19.760 1.615 -20.298 1.00 90.94 104 CYS A N 1
ATOM 793 C CA . CYS A 1 104 ? 20.777 1.848 -21.310 1.00 90.94 104 CYS A CA 1
ATOM 794 C C . CYS A 1 104 ? 21.488 3.181 -21.083 1.00 90.94 104 CYS A C 1
ATOM 796 O O . CYS A 1 104 ? 20.848 4.219 -20.897 1.00 90.94 104 CYS A O 1
ATOM 798 N N . SER A 1 105 ? 22.819 3.168 -21.147 1.00 84.69 105 SER A N 1
ATOM 799 C CA . SER A 1 105 ? 23.652 4.370 -21.007 1.00 84.69 105 SER A CA 1
ATOM 800 C C . SER A 1 105 ? 23.583 5.276 -22.245 1.00 84.69 105 SER A C 1
ATOM 802 O O . SER A 1 105 ? 23.745 6.494 -22.146 1.00 84.69 105 SER A O 1
ATOM 804 N N . ASN A 1 106 ? 23.338 4.693 -23.424 1.00 75.38 106 ASN A N 1
ATOM 805 C CA . ASN A 1 106 ? 23.313 5.411 -24.696 1.00 75.38 106 ASN A CA 1
ATOM 806 C C . ASN A 1 106 ? 21.890 5.875 -25.046 1.00 75.38 106 ASN A C 1
ATOM 808 O O . ASN A 1 106 ? 21.020 5.074 -25.377 1.00 75.38 106 ASN A O 1
ATOM 812 N N . THR A 1 107 ? 21.649 7.185 -24.991 1.00 72.81 107 THR A N 1
ATOM 813 C CA . THR A 1 107 ? 20.319 7.777 -25.215 1.00 72.81 107 THR A CA 1
ATOM 814 C C . THR A 1 107 ? 19.999 8.046 -26.683 1.00 72.81 107 THR A C 1
ATOM 816 O O . THR A 1 107 ? 18.863 8.392 -26.997 1.00 72.81 107 THR A O 1
ATOM 819 N N . VAL A 1 108 ? 20.961 7.888 -27.601 1.00 82.50 108 VAL A N 1
ATOM 820 C CA . VAL A 1 108 ? 20.761 8.226 -29.025 1.00 82.50 108 VAL A CA 1
ATOM 821 C C . VAL A 1 108 ? 19.697 7.335 -29.678 1.00 82.50 108 VAL A C 1
ATOM 823 O O . VAL A 1 108 ? 18.989 7.781 -30.578 1.00 82.50 108 VAL A O 1
ATOM 826 N N . PHE A 1 109 ? 19.540 6.104 -29.188 1.00 85.44 109 PHE A N 1
ATOM 827 C CA . PHE A 1 109 ? 18.620 5.102 -29.739 1.00 85.44 109 PHE A CA 1
ATOM 828 C C . PHE A 1 109 ? 17.529 4.661 -28.756 1.00 85.44 109 PHE A C 1
ATOM 830 O O . PHE A 1 109 ? 16.778 3.729 -29.041 1.00 85.44 109 PHE A O 1
ATOM 837 N N . CYS A 1 110 ? 17.444 5.313 -27.596 1.00 89.44 110 CYS A N 1
ATOM 838 C CA . CYS A 1 110 ? 16.578 4.899 -26.501 1.00 89.44 110 CYS A CA 1
ATOM 839 C C . CYS A 1 110 ? 15.724 6.067 -26.015 1.00 89.44 110 CYS A C 1
ATOM 841 O O . CYS A 1 110 ? 16.219 7.171 -25.786 1.00 89.44 110 CYS A O 1
ATOM 843 N N . VAL A 1 111 ? 14.435 5.813 -25.802 1.00 91.00 111 VAL A N 1
ATOM 844 C CA . VAL A 1 111 ? 13.539 6.749 -25.124 1.00 91.00 111 VAL A CA 1
ATOM 845 C C . VAL A 1 111 ? 13.459 6.408 -23.641 1.00 91.00 111 VAL A C 1
ATOM 847 O O . VAL A 1 111 ? 13.358 5.244 -23.255 1.00 91.00 111 VAL A O 1
ATOM 850 N N . SER A 1 112 ? 13.498 7.437 -22.796 1.00 92.00 112 SER A N 1
ATOM 851 C CA . SER A 1 112 ? 13.314 7.278 -21.355 1.00 92.00 112 SER A CA 1
ATOM 852 C C . SER A 1 112 ? 11.825 7.309 -21.013 1.00 92.00 112 SER A C 1
ATOM 854 O O . SER A 1 112 ? 11.132 8.286 -21.307 1.00 92.00 112 SER A O 1
ATOM 856 N N . ILE A 1 113 ? 11.327 6.246 -20.383 1.00 93.62 113 ILE A N 1
ATOM 857 C CA . ILE A 1 113 ? 9.953 6.166 -19.884 1.00 93.62 113 ILE A CA 1
ATOM 858 C C . ILE A 1 113 ? 9.985 6.396 -18.376 1.00 93.62 113 ILE A C 1
ATOM 860 O O . ILE A 1 113 ? 10.515 5.578 -17.628 1.00 93.62 113 ILE A O 1
ATOM 864 N N . SER A 1 114 ? 9.394 7.500 -17.920 1.00 95.12 114 SER A N 1
ATOM 865 C CA . SER A 1 114 ? 9.282 7.800 -16.490 1.00 95.12 114 SER A CA 1
ATOM 866 C C . SER A 1 114 ? 8.197 6.956 -15.811 1.00 95.12 114 SER A C 1
ATOM 868 O O . SER A 1 114 ? 7.109 6.724 -16.348 1.00 95.12 114 SER A O 1
ATOM 870 N N . HIS A 1 115 ? 8.483 6.518 -14.591 1.00 95.19 115 HIS A N 1
ATOM 871 C CA . HIS A 1 115 ? 7.562 5.851 -13.673 1.00 95.19 115 HIS A CA 1
ATOM 872 C C . HIS A 1 115 ? 7.240 6.701 -12.441 1.00 95.19 115 HIS A C 1
ATOM 874 O O . HIS A 1 115 ? 6.435 6.276 -11.613 1.00 95.19 115 HIS A O 1
ATOM 880 N N . GLN A 1 116 ? 7.803 7.909 -12.338 1.00 96.38 116 GLN A N 1
ATOM 881 C CA . GLN A 1 116 ? 7.692 8.768 -11.157 1.00 96.38 116 GLN A CA 1
ATOM 882 C C . GLN A 1 116 ? 6.237 8.965 -10.698 1.00 96.38 116 GLN A C 1
ATOM 884 O O . GLN A 1 116 ? 5.915 8.686 -9.545 1.00 96.38 116 GLN A O 1
ATOM 889 N N . ASP A 1 117 ? 5.330 9.323 -11.611 1.00 97.19 117 ASP A N 1
ATOM 890 C CA . ASP A 1 117 ? 3.914 9.545 -11.282 1.00 97.19 117 ASP A CA 1
ATOM 891 C C . ASP A 1 117 ? 3.231 8.286 -10.718 1.00 97.19 117 ASP A C 1
ATOM 893 O O . ASP A 1 117 ? 2.381 8.358 -9.821 1.00 97.19 117 ASP A O 1
ATOM 897 N N . ARG A 1 118 ? 3.614 7.103 -11.221 1.00 96.94 118 ARG A N 1
ATOM 898 C CA . ARG A 1 118 ? 3.095 5.817 -10.735 1.00 96.94 118 ARG A CA 1
ATOM 899 C C . ARG A 1 118 ? 3.616 5.543 -9.329 1.00 96.94 118 ARG A C 1
ATOM 901 O O . ARG A 1 118 ? 2.819 5.213 -8.451 1.00 96.94 118 ARG A O 1
ATOM 908 N N . LEU A 1 119 ? 4.917 5.730 -9.102 1.00 97.38 119 LEU A N 1
ATOM 909 C CA . LEU A 1 119 ? 5.558 5.537 -7.798 1.00 97.38 119 LEU A CA 1
ATOM 910 C C . LEU A 1 119 ? 4.975 6.488 -6.740 1.00 97.38 119 LEU A C 1
ATOM 912 O O . LEU A 1 119 ? 4.610 6.043 -5.647 1.00 97.38 119 LEU A O 1
ATOM 916 N N . ASP A 1 120 ? 4.771 7.760 -7.085 1.00 98.06 120 ASP A N 1
ATOM 917 C CA . ASP A 1 120 ? 4.168 8.762 -6.198 1.00 98.06 120 ASP A CA 1
ATOM 918 C C . ASP A 1 120 ? 2.708 8.439 -5.861 1.00 98.06 120 ASP A C 1
ATOM 920 O O . ASP A 1 120 ? 2.259 8.605 -4.716 1.00 98.06 120 ASP A O 1
ATOM 924 N N . THR A 1 121 ? 1.959 7.909 -6.830 1.00 98.19 121 THR A N 1
ATOM 925 C CA . THR A 1 121 ? 0.580 7.464 -6.605 1.00 98.19 121 THR A CA 1
ATOM 926 C C . THR A 1 121 ? 0.534 6.239 -5.687 1.00 98.19 121 THR A C 1
ATOM 928 O O . THR A 1 121 ? -0.258 6.208 -4.739 1.00 98.19 121 THR A O 1
ATOM 931 N N . VAL A 1 122 ? 1.419 5.257 -5.893 1.00 98.12 122 VAL A N 1
ATOM 932 C CA . VAL A 1 122 ? 1.537 4.072 -5.024 1.00 98.12 122 VAL A CA 1
ATOM 933 C C . VAL A 1 122 ? 1.891 4.482 -3.592 1.00 98.12 122 VAL A C 1
ATOM 935 O O . VAL A 1 122 ? 1.261 4.021 -2.630 1.00 98.12 122 VAL A O 1
ATOM 938 N N . LEU A 1 123 ? 2.842 5.404 -3.432 1.00 98.06 123 LEU A N 1
ATOM 939 C CA . LEU A 1 123 ? 3.218 5.969 -2.139 1.00 98.06 123 LEU A CA 1
ATOM 940 C C . LEU A 1 123 ? 2.030 6.658 -1.454 1.00 98.06 123 LEU A C 1
ATOM 942 O O . LEU A 1 123 ? 1.722 6.383 -0.286 1.00 98.06 123 LEU A O 1
ATOM 946 N N . THR A 1 124 ? 1.333 7.520 -2.188 1.00 98.56 124 THR A N 1
ATOM 947 C CA . THR A 1 124 ? 0.167 8.252 -1.685 1.00 98.56 124 THR A CA 1
ATOM 948 C C . THR A 1 124 ? -0.931 7.294 -1.226 1.00 98.56 124 THR A C 1
ATOM 950 O O . THR A 1 124 ? -1.482 7.452 -0.131 1.00 98.56 124 THR A O 1
ATOM 953 N N . ASN A 1 125 ? -1.222 6.251 -2.004 1.00 98.56 125 ASN A N 1
ATOM 954 C CA . ASN A 1 125 ? -2.233 5.257 -1.655 1.00 98.56 125 ASN A CA 1
ATOM 955 C C . ASN A 1 125 ? -1.836 4.430 -0.423 1.00 98.56 125 ASN A C 1
ATOM 957 O O . ASN A 1 125 ? -2.657 4.226 0.478 1.00 98.56 125 ASN A O 1
ATOM 961 N N . SER A 1 126 ? -0.565 4.030 -0.326 1.00 98.56 126 SER A N 1
ATOM 962 C CA . SER A 1 126 ? 0.007 3.361 0.850 1.00 98.56 126 SER A CA 1
ATOM 963 C C . SER A 1 126 ? -0.156 4.211 2.123 1.00 98.56 126 SER A C 1
ATOM 965 O O . SER A 1 126 ? -0.601 3.720 3.169 1.00 98.56 126 SER A O 1
ATOM 967 N N . GLU A 1 127 ? 0.125 5.515 2.040 1.00 98.69 127 GLU A N 1
ATOM 968 C CA . GLU A 1 127 ? -0.074 6.456 3.149 1.00 98.69 127 GLU A 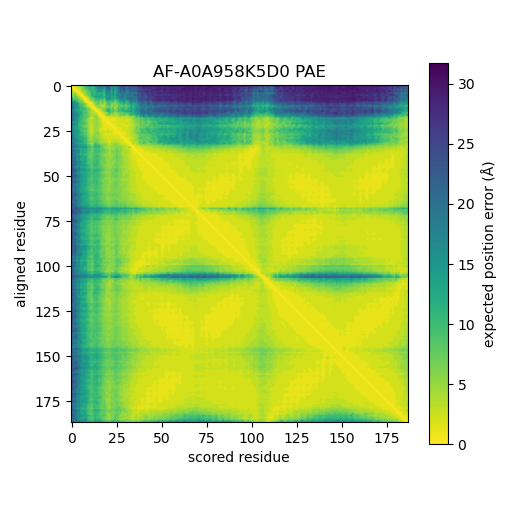CA 1
ATOM 969 C C . GLU A 1 127 ? -1.559 6.604 3.517 1.00 98.69 127 GLU A C 1
ATOM 971 O O . GLU A 1 127 ? -1.923 6.557 4.701 1.00 98.69 127 GLU A O 1
ATOM 976 N N . ARG A 1 128 ? -2.449 6.716 2.524 1.00 98.75 128 ARG A N 1
ATOM 977 C CA . ARG A 1 128 ? -3.899 6.801 2.755 1.00 98.75 128 ARG A CA 1
ATOM 978 C C . ARG A 1 128 ? -4.439 5.554 3.453 1.00 98.75 128 ARG A C 1
ATOM 980 O O . ARG A 1 128 ? -5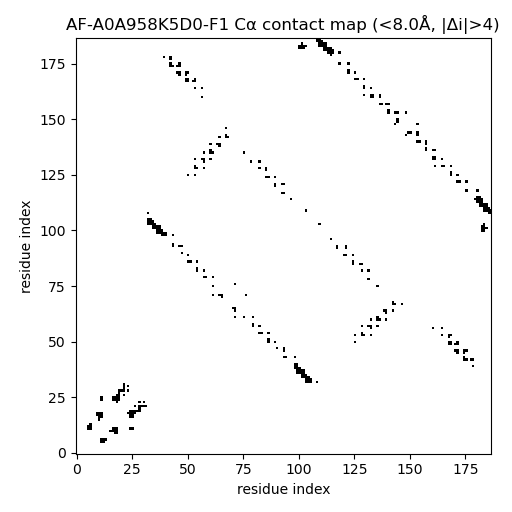.150 5.692 4.453 1.00 98.75 128 ARG A O 1
ATOM 987 N N . LEU A 1 129 ? -4.042 4.353 3.028 1.00 98.75 129 LEU A N 1
ATOM 988 C CA . LEU A 1 129 ? -4.391 3.096 3.703 1.00 98.75 129 LEU A CA 1
ATOM 989 C C . LEU A 1 129 ? -3.946 3.108 5.172 1.00 98.75 129 LEU A C 1
ATOM 991 O O . LEU A 1 129 ? -4.735 2.830 6.083 1.00 98.75 129 LEU A O 1
ATOM 995 N N . ARG A 1 130 ? -2.703 3.522 5.440 1.00 98.69 130 ARG A N 1
ATOM 996 C CA . ARG A 1 130 ? -2.172 3.660 6.805 1.00 98.69 130 ARG A CA 1
ATOM 997 C C . ARG A 1 130 ? -2.992 4.645 7.649 1.00 98.69 130 ARG A C 1
ATOM 999 O O . ARG A 1 130 ? -3.256 4.389 8.832 1.00 98.69 130 ARG A O 1
ATOM 1006 N N . VAL A 1 131 ? -3.425 5.766 7.071 1.00 98.69 131 VAL A N 1
ATOM 1007 C CA . VAL A 1 131 ? -4.304 6.744 7.733 1.00 98.69 131 VAL A CA 1
ATOM 1008 C C . VAL A 1 131 ? -5.685 6.149 8.024 1.00 98.69 131 VAL A C 1
ATOM 1010 O O . VAL A 1 131 ? -6.200 6.348 9.133 1.00 98.69 131 VAL A O 1
ATOM 1013 N N . ILE A 1 132 ? -6.266 5.376 7.104 1.00 98.75 132 ILE A N 1
ATOM 1014 C CA . ILE A 1 132 ? -7.542 4.675 7.319 1.00 98.75 132 ILE A CA 1
ATOM 1015 C C . ILE A 1 132 ? -7.424 3.692 8.491 1.00 98.75 132 ILE A C 1
ATOM 1017 O O . ILE A 1 132 ? -8.257 3.741 9.404 1.00 98.75 132 ILE A O 1
ATOM 1021 N N . VAL A 1 133 ? -6.345 2.898 8.569 1.00 98.75 133 VAL A N 1
ATOM 1022 C CA . VAL A 1 133 ? -6.087 2.008 9.720 1.00 98.75 133 VAL A CA 1
ATOM 1023 C C . VAL A 1 133 ? -6.071 2.795 11.034 1.00 98.75 133 VAL A C 1
ATOM 1025 O O . VAL A 1 133 ? -6.684 2.374 12.022 1.00 98.75 133 VAL A O 1
ATOM 1028 N N . LYS A 1 134 ? -5.426 3.970 11.080 1.00 98.62 134 LYS A N 1
ATOM 1029 C CA . LYS A 1 134 ? -5.422 4.829 12.281 1.00 98.62 134 LYS A CA 1
ATOM 1030 C C . LYS A 1 134 ? -6.822 5.342 12.628 1.00 98.62 134 LYS A C 1
ATOM 1032 O O . LYS A 1 134 ? -7.187 5.346 13.809 1.00 98.62 134 LYS A O 1
ATOM 1037 N N . ARG A 1 135 ? -7.606 5.776 11.636 1.00 98.56 135 ARG A N 1
ATOM 1038 C CA . ARG A 1 135 ? -8.983 6.271 11.827 1.00 98.56 135 ARG A CA 1
ATOM 1039 C C . ARG A 1 135 ? -9.889 5.171 12.384 1.00 98.56 135 ARG A C 1
ATOM 1041 O O . ARG A 1 135 ? -10.524 5.381 13.423 1.00 98.56 135 ARG A O 1
ATOM 1048 N N . LEU A 1 136 ? -9.880 3.983 11.779 1.00 98.50 136 LEU A N 1
ATOM 1049 C CA . LEU A 1 136 ? -10.637 2.828 12.267 1.00 98.50 136 LEU A CA 1
ATOM 1050 C C . LEU A 1 136 ? -10.139 2.350 13.632 1.00 98.50 136 LEU A C 1
ATOM 1052 O O . LEU A 1 136 ? -10.949 2.072 14.510 1.00 98.50 136 LEU A O 1
ATOM 1056 N N . SER A 1 137 ? -8.832 2.368 13.894 1.00 98.50 137 SER A N 1
ATOM 1057 C CA . SER A 1 137 ? -8.290 2.033 15.219 1.00 98.50 137 SER A CA 1
ATOM 1058 C C . SER A 1 137 ? -8.844 2.943 16.322 1.00 98.50 137 SER A C 1
ATOM 1060 O O . SER A 1 137 ? -9.136 2.479 17.424 1.00 98.50 137 SER A O 1
ATOM 1062 N N . ARG A 1 138 ? -9.037 4.244 16.057 1.00 98.38 138 ARG A N 1
ATOM 1063 C CA . ARG A 1 138 ? -9.664 5.162 17.028 1.00 98.38 138 ARG A CA 1
ATOM 1064 C C . ARG A 1 138 ? -11.133 4.811 17.270 1.00 98.38 138 ARG A C 1
ATOM 1066 O O . ARG A 1 138 ? -11.561 4.816 18.424 1.00 98.38 138 ARG A O 1
ATOM 1073 N N . LYS A 1 139 ? -11.885 4.476 16.218 1.00 98.25 139 LYS A N 1
ATOM 1074 C CA . LYS A 1 139 ? -13.279 4.008 16.323 1.00 98.25 139 LYS A CA 1
ATOM 1075 C C . LYS A 1 139 ? -13.374 2.697 17.105 1.00 98.25 139 LYS A C 1
ATOM 1077 O O . LYS A 1 139 ? -14.133 2.617 18.064 1.00 98.25 139 LYS A O 1
ATOM 1082 N N . PHE A 1 140 ? -12.507 1.734 16.804 1.00 98.31 140 PHE A N 1
ATOM 1083 C CA . PHE A 1 140 ? -12.394 0.475 17.536 1.00 98.31 140 PHE A CA 1
ATOM 1084 C C . PHE A 1 140 ? -12.093 0.691 19.022 1.00 98.31 140 PHE A C 1
ATOM 1086 O O . PHE A 1 140 ? -12.730 0.080 19.877 1.00 98.31 140 PHE A O 1
ATOM 1093 N N . LYS A 1 141 ? -11.185 1.620 19.361 1.00 98.50 141 LYS A N 1
ATOM 1094 C CA . LYS A 1 141 ? -10.926 2.002 20.759 1.00 98.50 141 LYS A CA 1
ATOM 1095 C C . LYS A 1 141 ? -12.203 2.474 21.458 1.00 98.50 141 LYS A C 1
ATOM 1097 O O . LYS A 1 141 ? -12.460 2.045 22.577 1.00 98.50 141 LYS A O 1
ATOM 1102 N N . ARG A 1 142 ? -12.975 3.361 20.820 1.00 98.12 142 ARG A N 1
ATOM 1103 C CA . ARG A 1 142 ? -14.230 3.892 21.378 1.00 98.12 142 ARG A CA 1
ATOM 1104 C C . ARG A 1 142 ? -15.258 2.777 21.579 1.00 98.12 142 ARG A C 1
ATOM 1106 O O . ARG A 1 142 ? -15.820 2.685 22.662 1.00 98.12 142 ARG A O 1
ATOM 1113 N N . ALA A 1 143 ? -15.413 1.885 20.600 1.00 97.88 143 ALA A N 1
ATOM 1114 C CA . ALA A 1 143 ? -16.305 0.730 20.702 1.00 97.88 143 ALA A CA 1
ATOM 1115 C C . ALA A 1 143 ? -15.914 -0.220 21.852 1.00 97.88 143 ALA A C 1
ATOM 1117 O O . ALA A 1 143 ? -16.773 -0.685 22.594 1.00 97.88 143 ALA A O 1
ATOM 1118 N N . LEU A 1 144 ? -14.613 -0.466 22.055 1.00 98.31 144 LEU A N 1
ATOM 1119 C CA . LEU A 1 144 ? -14.126 -1.257 23.191 1.00 98.31 144 LEU A CA 1
ATOM 1120 C C . LEU A 1 144 ? -14.455 -0.596 24.538 1.00 98.31 144 LEU A C 1
ATOM 1122 O O . LEU A 1 144 ? -14.889 -1.281 25.460 1.00 98.31 144 LEU A O 1
ATOM 1126 N N . LEU A 1 145 ? -14.247 0.718 24.656 1.00 98.38 145 LEU A N 1
ATOM 1127 C CA . LEU A 1 145 ? -14.546 1.461 25.885 1.00 98.38 145 LEU A CA 1
ATOM 1128 C C . LEU A 1 145 ? -16.046 1.445 26.205 1.00 98.38 145 LEU A C 1
ATOM 1130 O O . LEU A 1 145 ? -16.406 1.208 27.352 1.00 98.38 145 LEU A O 1
ATOM 1134 N N . ALA A 1 146 ? -16.904 1.610 25.195 1.00 97.50 146 ALA A N 1
ATOM 1135 C CA . ALA A 1 146 ? -18.359 1.529 25.351 1.00 97.50 146 ALA A CA 1
ATOM 1136 C C . ALA A 1 146 ? -18.835 0.147 25.842 1.00 97.50 146 ALA A C 1
ATOM 1138 O O . ALA A 1 146 ? -19.861 0.041 26.498 1.00 97.50 146 ALA A O 1
ATOM 1139 N N . ARG A 1 147 ? -18.061 -0.913 25.576 1.00 97.12 147 ARG A N 1
ATOM 1140 C CA . ARG A 1 147 ? -18.294 -2.282 26.072 1.00 97.12 147 ARG A CA 1
ATOM 1141 C C . ARG A 1 147 ? -17.644 -2.564 27.437 1.00 97.12 147 ARG A C 1
ATOM 1143 O O . ARG A 1 147 ? -17.515 -3.722 27.820 1.00 97.12 147 ARG A O 1
ATOM 1150 N N . GLY A 1 148 ? -17.163 -1.541 28.145 1.00 98.12 148 GLY A N 1
ATOM 1151 C CA . GLY A 1 148 ? -16.546 -1.690 29.469 1.00 98.12 148 GLY A CA 1
ATOM 1152 C C . GLY A 1 148 ? -15.112 -2.238 29.457 1.00 98.12 148 GLY A C 1
ATOM 1153 O O . GLY A 1 148 ? -14.563 -2.594 30.502 1.00 98.12 148 GLY A O 1
ATOM 1154 N N . VAL A 1 149 ? -14.445 -2.312 28.298 1.00 98.19 149 VAL A N 1
ATOM 1155 C CA . VAL A 1 149 ? -13.045 -2.760 28.243 1.00 98.19 149 VAL A CA 1
ATOM 1156 C C . VAL A 1 149 ? -12.135 -1.705 28.873 1.00 98.19 149 VAL A C 1
ATOM 1158 O O . VAL A 1 149 ? -12.090 -0.563 28.422 1.00 98.19 149 VAL A O 1
ATOM 1161 N N . LYS A 1 150 ? -11.314 -2.107 29.855 1.00 98.50 150 LYS A N 1
ATOM 1162 C CA . LYS A 1 150 ? -10.336 -1.225 30.524 1.00 98.50 150 LYS A CA 1
ATOM 1163 C C . LYS A 1 150 ? -9.494 -0.416 29.522 1.00 98.50 150 LYS A C 1
ATOM 1165 O O . LYS A 1 150 ? -8.892 -0.980 28.599 1.00 98.50 150 LYS A O 1
ATOM 1170 N N . ALA A 1 151 ? -9.340 0.889 29.763 1.00 98.25 151 ALA A N 1
ATOM 1171 C CA . ALA A 1 151 ? -8.669 1.820 28.848 1.00 98.25 151 ALA A CA 1
ATOM 1172 C C 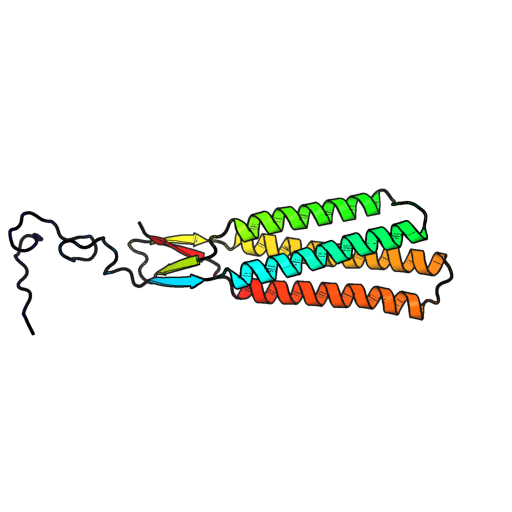. ALA A 1 151 ? -7.232 1.414 28.469 1.00 98.25 151 ALA A C 1
ATOM 1174 O O . ALA A 1 151 ? -6.843 1.523 27.301 1.00 98.25 151 ALA A O 1
ATOM 1175 N N . LYS A 1 152 ? -6.454 0.874 29.420 1.00 98.19 152 LYS A N 1
ATOM 1176 C CA . LYS A 1 152 ? -5.098 0.346 29.172 1.00 98.19 152 LYS A CA 1
ATOM 1177 C C . LYS A 1 152 ? -5.111 -0.796 28.146 1.00 98.19 152 LYS A C 1
ATOM 1179 O O . LYS A 1 152 ? -4.295 -0.804 27.222 1.00 98.19 152 LYS A O 1
ATOM 1184 N N . LYS A 1 153 ? -6.071 -1.724 28.261 1.00 98.06 153 LYS A N 1
ATOM 1185 C CA . LYS A 1 153 ? -6.245 -2.866 27.344 1.00 98.06 153 LYS A CA 1
ATOM 1186 C C . LYS A 1 153 ? -6.685 -2.395 25.956 1.00 98.06 153 LYS A C 1
ATOM 1188 O O . LYS A 1 153 ? -6.095 -2.822 24.965 1.00 98.06 153 LYS A O 1
ATOM 1193 N N . ALA A 1 154 ? -7.641 -1.466 25.882 1.00 98.25 154 ALA A N 1
ATOM 1194 C CA . ALA A 1 154 ? -8.074 -0.868 24.617 1.00 98.25 154 ALA A CA 1
ATOM 1195 C C . ALA A 1 154 ? -6.916 -0.145 23.900 1.00 98.25 154 ALA A C 1
ATOM 1197 O O . ALA A 1 154 ? -6.659 -0.407 22.726 1.00 98.25 154 ALA A O 1
ATOM 1198 N N . ARG A 1 155 ? -6.142 0.683 24.622 1.00 98.19 155 ARG A N 1
ATOM 1199 C CA . ARG A 1 155 ? -4.968 1.396 24.081 1.00 98.19 155 ARG A CA 1
ATOM 1200 C C . ARG A 1 155 ? -3.893 0.440 23.565 1.00 98.19 155 ARG A C 1
ATOM 1202 O O . ARG A 1 155 ? -3.314 0.704 22.514 1.00 98.19 155 ARG A O 1
ATOM 1209 N N . ARG A 1 156 ? -3.615 -0.659 24.280 1.00 98.31 156 ARG A N 1
ATOM 1210 C CA . ARG A 1 156 ? -2.642 -1.675 23.841 1.00 98.31 15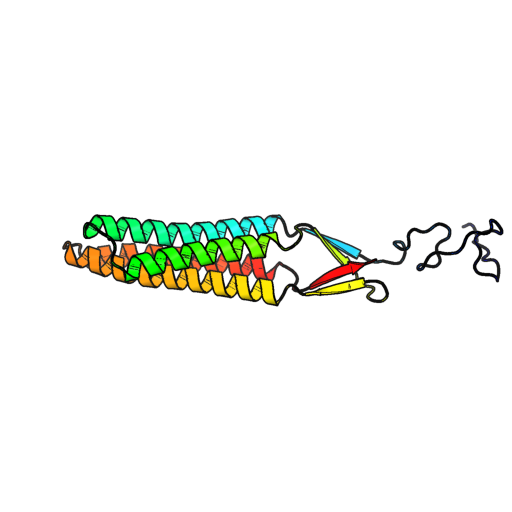6 ARG A CA 1
ATOM 1211 C C . ARG A 1 156 ? -3.064 -2.300 22.511 1.00 98.31 156 ARG A C 1
ATOM 1213 O O . ARG A 1 156 ? -2.249 -2.348 21.595 1.00 98.31 156 ARG A O 1
ATOM 1220 N N . ARG A 1 157 ? -4.334 -2.708 22.387 1.00 97.19 157 ARG A N 1
ATOM 1221 C CA . ARG A 1 157 ? -4.883 -3.288 21.149 1.00 97.19 157 ARG A CA 1
ATOM 1222 C C . ARG A 1 157 ? -4.784 -2.316 19.976 1.00 97.19 157 ARG A C 1
ATOM 1224 O O . ARG A 1 157 ? -4.299 -2.685 18.918 1.00 97.19 157 ARG A O 1
ATOM 1231 N N . THR A 1 158 ? -5.167 -1.056 20.164 1.00 97.69 158 THR A N 1
ATOM 1232 C CA . THR A 1 158 ? -5.181 -0.076 19.063 1.00 97.69 158 THR A CA 1
ATOM 1233 C C . THR A 1 158 ? -3.775 0.382 18.673 1.00 97.69 158 THR A C 1
ATOM 1235 O O . THR A 1 158 ? -3.522 0.701 17.516 1.00 97.69 158 THR A O 1
ATOM 1238 N N . ARG A 1 159 ? -2.830 0.391 19.625 1.00 98.12 159 ARG A N 1
ATOM 1239 C CA . ARG A 1 159 ? -1.412 0.674 19.353 1.00 98.12 159 ARG A CA 1
ATOM 1240 C C . ARG A 1 159 ? -0.776 -0.405 18.477 1.00 98.12 159 ARG A C 1
ATOM 1242 O O . ARG A 1 159 ? 0.083 -0.069 17.670 1.00 98.12 159 ARG A O 1
ATOM 1249 N N . TRP A 1 160 ? -1.186 -1.665 18.627 1.00 98.06 160 TRP A N 1
ATOM 1250 C CA . TRP A 1 160 ? -0.693 -2.758 17.791 1.00 98.06 160 TRP A CA 1
ATOM 1251 C C . TRP A 1 160 ? -1.014 -2.520 16.308 1.00 98.06 160 TRP A C 1
ATOM 1253 O O . TRP A 1 160 ? -0.093 -2.511 15.500 1.00 98.06 160 TRP A O 1
ATOM 1263 N N . TYR A 1 161 ? -2.267 -2.182 15.974 1.00 98.31 161 TYR A N 1
ATOM 1264 C CA . TYR A 1 161 ? -2.667 -1.855 14.596 1.00 98.31 161 TYR A CA 1
ATOM 1265 C C . TYR A 1 161 ? -1.871 -0.684 14.014 1.00 98.31 161 TYR A C 1
ATOM 1267 O O . TYR A 1 161 ? -1.370 -0.772 12.899 1.00 98.31 161 TYR A O 1
ATOM 1275 N N . ALA A 1 162 ? -1.698 0.395 14.784 1.00 97.81 162 ALA A N 1
ATOM 1276 C CA . ALA A 1 162 ? -0.925 1.552 14.332 1.00 97.81 162 ALA A CA 1
ATOM 1277 C C . ALA A 1 162 ? 0.555 1.212 14.080 1.00 97.81 162 ALA A C 1
ATOM 1279 O O . ALA A 1 162 ? 1.137 1.689 13.110 1.00 97.81 162 ALA A O 1
ATOM 1280 N N . ARG A 1 163 ? 1.166 0.382 14.938 1.00 98.38 163 ARG A N 1
ATOM 1281 C CA . ARG A 1 163 ? 2.545 -0.093 14.744 1.00 98.38 163 ARG A CA 1
ATOM 1282 C C . ARG A 1 163 ? 2.658 -0.977 13.511 1.00 98.38 163 ARG A C 1
ATOM 1284 O O . ARG A 1 163 ? 3.569 -0.760 12.724 1.00 98.38 163 ARG A O 1
ATOM 1291 N N . ARG A 1 164 ? 1.728 -1.920 13.331 1.00 98.44 164 ARG A N 1
ATOM 1292 C CA . ARG A 1 164 ? 1.731 -2.805 12.166 1.00 98.44 164 ARG A CA 1
ATOM 1293 C C . ARG A 1 164 ? 1.569 -2.007 10.875 1.00 98.44 164 ARG A C 1
ATOM 1295 O O . ARG A 1 164 ? 2.416 -2.132 10.010 1.00 98.44 164 ARG A O 1
ATOM 1302 N N . ALA A 1 165 ? 0.592 -1.104 10.797 1.00 98.50 165 ALA A N 1
ATOM 1303 C CA . ALA A 1 165 ? 0.399 -0.264 9.615 1.00 98.50 165 ALA A CA 1
ATOM 1304 C C . ALA A 1 165 ? 1.608 0.634 9.302 1.00 98.50 165 ALA A C 1
ATOM 1306 O O . ALA A 1 165 ? 1.967 0.802 8.145 1.00 98.50 165 ALA A O 1
ATOM 1307 N N . ASN A 1 166 ? 2.272 1.191 10.323 1.00 98.50 166 ASN A N 1
ATOM 1308 C CA . ASN A 1 166 ? 3.517 1.935 10.109 1.00 98.50 166 ASN A CA 1
ATOM 1309 C C . ASN A 1 166 ? 4.652 1.038 9.598 1.00 98.50 166 ASN A C 1
ATOM 1311 O O . ASN A 1 166 ? 5.462 1.503 8.809 1.00 98.50 166 ASN A O 1
ATOM 1315 N N . SER A 1 167 ? 4.733 -0.206 10.074 1.00 98.44 167 SER A N 1
ATOM 1316 C CA . SER A 1 167 ? 5.737 -1.171 9.622 1.00 98.44 167 SER A CA 1
ATOM 1317 C C . SER A 1 167 ? 5.534 -1.538 8.155 1.00 98.44 167 SER A C 1
ATOM 1319 O O . SER A 1 167 ? 6.495 -1.497 7.402 1.00 98.44 167 SER A O 1
ATOM 1321 N N . GLU A 1 168 ? 4.297 -1.842 7.746 1.00 98.38 168 GLU A N 1
ATOM 1322 C CA . GLU A 1 168 ? 3.985 -2.168 6.346 1.00 98.38 168 GLU A CA 1
ATOM 1323 C C . GLU A 1 168 ? 4.262 -0.974 5.428 1.00 98.38 168 GLU A C 1
ATOM 1325 O O . GLU A 1 168 ? 4.959 -1.112 4.436 1.00 98.38 168 GLU A O 1
ATOM 1330 N N . HIS A 1 169 ? 3.814 0.229 5.803 1.00 98.44 169 HIS A N 1
ATOM 1331 C CA . HIS A 1 169 ? 4.075 1.429 5.007 1.00 98.44 169 HIS A CA 1
ATOM 1332 C C . HIS A 1 169 ? 5.577 1.728 4.859 1.00 98.44 169 HIS A C 1
ATOM 1334 O O . HIS A 1 169 ? 6.019 2.119 3.786 1.00 98.44 169 HIS A O 1
ATOM 1340 N N . LYS A 1 170 ? 6.376 1.512 5.914 1.00 98.50 170 LYS A N 1
ATOM 1341 C CA . LYS A 1 170 ? 7.840 1.634 5.838 1.00 98.50 170 LYS A CA 1
ATOM 1342 C C . LYS A 1 170 ? 8.471 0.586 4.927 1.00 98.50 170 LYS A C 1
ATOM 1344 O O . LYS A 1 170 ? 9.393 0.924 4.204 1.00 98.50 170 LYS A O 1
ATOM 1349 N N . SER A 1 171 ? 7.979 -0.652 4.961 1.00 98.12 171 SER A N 1
ATOM 1350 C CA . SER A 1 171 ? 8.423 -1.692 4.029 1.00 98.12 171 SER A CA 1
ATOM 1351 C C . SER A 1 171 ? 8.145 -1.274 2.587 1.00 98.12 171 SER A C 1
ATOM 1353 O O . SER A 1 171 ? 9.032 -1.361 1.752 1.00 98.12 171 SER A O 1
ATOM 1355 N N . ASN A 1 172 ? 6.949 -0.738 2.322 1.00 98.12 172 ASN A N 1
ATOM 1356 C CA . ASN A 1 172 ? 6.577 -0.263 0.991 1.00 98.12 172 ASN A CA 1
ATOM 1357 C C . ASN A 1 172 ? 7.461 0.905 0.528 1.00 98.12 172 ASN A C 1
ATOM 1359 O O . ASN A 1 172 ? 7.816 0.963 -0.639 1.00 98.12 172 ASN A O 1
ATOM 1363 N N . LEU A 1 173 ? 7.836 1.820 1.429 1.00 98.25 173 LEU A N 1
ATOM 1364 C CA . LEU A 1 173 ? 8.770 2.909 1.115 1.00 98.25 173 LEU A CA 1
ATOM 1365 C C . LEU A 1 173 ? 10.135 2.391 0.652 1.00 98.25 173 LEU A C 1
ATOM 1367 O O . LEU A 1 173 ? 10.681 2.926 -0.305 1.00 98.25 173 LEU A O 1
ATOM 1371 N N . ILE A 1 174 ? 10.660 1.359 1.318 1.00 98.00 174 ILE A N 1
ATOM 1372 C CA . ILE A 1 174 ? 11.943 0.743 0.956 1.00 98.00 174 ILE A CA 1
ATOM 1373 C C . ILE A 1 174 ? 11.832 0.103 -0.431 1.00 98.00 174 ILE A C 1
ATOM 1375 O O . ILE A 1 174 ? 12.605 0.444 -1.320 1.00 98.00 174 ILE A O 1
ATOM 1379 N N . SER A 1 175 ? 10.808 -0.727 -0.654 1.00 97.44 175 SER A N 1
ATOM 1380 C CA . SER A 1 175 ? 10.613 -1.389 -1.948 1.00 97.44 175 SER A CA 1
ATOM 1381 C C . SER A 1 175 ? 10.371 -0.408 -3.100 1.00 97.44 175 SER A C 1
ATOM 1383 O O . SER A 1 175 ? 10.783 -0.700 -4.215 1.00 97.44 175 SER A O 1
ATOM 1385 N N . LEU A 1 176 ? 9.735 0.745 -2.847 1.00 97.25 176 LEU A N 1
ATOM 1386 C CA . LEU A 1 176 ? 9.581 1.814 -3.842 1.00 97.25 176 LEU A CA 1
ATOM 1387 C C . LEU A 1 176 ? 10.900 2.527 -4.145 1.00 97.25 176 LEU A C 1
ATOM 1389 O O . LEU A 1 176 ? 11.136 2.855 -5.298 1.00 97.25 176 LEU A O 1
ATOM 1393 N N . SER A 1 177 ? 11.747 2.772 -3.139 1.00 97.12 177 SER A N 1
ATOM 1394 C CA . SER A 1 177 ? 13.030 3.467 -3.340 1.00 97.12 177 SER A CA 1
ATOM 1395 C C . SER A 1 177 ? 14.058 2.663 -4.137 1.00 97.12 177 SER A C 1
ATOM 1397 O O . SER A 1 177 ? 15.038 3.227 -4.609 1.00 97.12 177 SER A O 1
ATOM 1399 N N . GLU A 1 178 ? 13.837 1.357 -4.263 1.00 96.62 178 GLU A N 1
ATOM 1400 C CA . GLU A 1 178 ? 14.657 0.448 -5.062 1.00 96.62 178 GLU A CA 1
ATOM 1401 C C . GLU A 1 178 ? 14.190 0.380 -6.526 1.00 96.62 178 GLU A C 1
ATOM 1403 O O . GLU A 1 178 ? 14.951 -0.054 -7.378 1.00 96.62 178 GLU A O 1
ATOM 1408 N N . ILE A 1 179 ? 12.969 0.826 -6.851 1.00 96.19 179 ILE A N 1
ATOM 1409 C CA . ILE A 1 179 ? 12.490 0.855 -8.239 1.00 96.19 179 ILE A CA 1
ATOM 1410 C C . ILE A 1 179 ? 13.030 2.124 -8.914 1.00 96.19 179 ILE A C 1
ATOM 1412 O O . ILE A 1 179 ? 12.826 3.220 -8.386 1.00 96.19 179 ILE A O 1
ATOM 1416 N N . PRO A 1 180 ? 13.685 2.025 -10.083 1.00 95.94 180 PRO A N 1
ATOM 1417 C CA . PRO A 1 180 ? 14.171 3.199 -10.787 1.00 95.94 180 PRO A CA 1
ATOM 1418 C C . PRO A 1 180 ? 13.011 4.070 -11.275 1.00 95.94 180 PRO A C 1
ATOM 1420 O O . PRO A 1 180 ? 11.985 3.594 -11.762 1.00 95.94 180 PRO A O 1
ATOM 1423 N N . ASN A 1 181 ? 13.204 5.386 -11.180 1.00 95.62 181 ASN A N 1
ATOM 1424 C CA . ASN A 1 181 ? 12.195 6.369 -11.576 1.00 95.62 181 ASN A CA 1
ATOM 1425 C C . ASN A 1 181 ? 11.975 6.427 -13.094 1.00 95.62 181 ASN A C 1
ATOM 1427 O O . ASN A 1 181 ? 10.994 7.019 -13.539 1.00 95.62 181 ASN A O 1
ATOM 1431 N N . SER A 1 182 ? 12.878 5.853 -13.886 1.00 93.94 182 SER A N 1
ATOM 1432 C CA . SER A 1 182 ? 12.795 5.808 -15.342 1.00 93.94 182 SER A CA 1
ATOM 1433 C C . SER A 1 182 ? 13.496 4.578 -15.898 1.00 93.94 182 SER A C 1
ATOM 1435 O O . SER A 1 182 ? 14.512 4.159 -15.346 1.00 93.94 182 SER A O 1
ATOM 1437 N N . VAL A 1 183 ? 12.998 4.071 -17.021 1.00 93.44 183 VAL A N 1
ATOM 1438 C CA . VAL A 1 183 ? 13.561 2.921 -17.744 1.00 93.44 183 VAL A CA 1
ATOM 1439 C C . VAL A 1 183 ? 13.872 3.297 -19.190 1.00 93.44 183 VAL A C 1
ATOM 1441 O O . VAL A 1 183 ? 13.337 4.291 -19.692 1.00 93.44 183 VAL A O 1
ATOM 1444 N N . SER A 1 184 ? 14.737 2.532 -19.854 1.00 92.62 184 SER A N 1
ATOM 1445 C CA . SER A 1 184 ? 15.062 2.741 -21.267 1.00 92.62 184 SER A CA 1
ATOM 1446 C C . SER A 1 184 ? 14.195 1.841 -22.141 1.00 92.62 184 SER A C 1
ATOM 1448 O O . SER A 1 184 ? 13.986 0.672 -21.841 1.00 92.62 184 SER A O 1
ATOM 1450 N N . SER A 1 185 ? 13.671 2.391 -23.231 1.00 88.94 185 SER A N 1
ATOM 1451 C CA . SER A 1 185 ? 13.043 1.621 -24.302 1.00 88.94 185 SER A CA 1
ATOM 1452 C C . SER A 1 185 ? 13.761 1.969 -25.593 1.00 88.94 185 SER A C 1
ATOM 1454 O O . SER A 1 185 ? 13.685 3.103 -26.063 1.00 88.94 185 SER A O 1
ATOM 1456 N N . CYS A 1 186 ? 14.515 1.013 -26.122 1.00 86.31 186 CYS A N 1
ATOM 1457 C CA . CYS A 1 186 ? 15.303 1.194 -27.333 1.00 86.31 186 CYS A CA 1
ATOM 1458 C C . CYS A 1 186 ? 14.601 0.498 -28.496 1.00 86.31 186 CYS A C 1
ATOM 1460 O O . CYS A 1 186 ? 14.078 -0.606 -28.341 1.00 86.31 186 CYS A O 1
ATOM 1462 N N . SER A 1 187 ? 14.563 1.165 -29.647 1.00 76.81 187 SER A N 1
ATOM 1463 C CA . SER A 1 187 ? 14.014 0.634 -30.899 1.00 76.81 187 SER A CA 1
ATOM 1464 C C . SER A 1 187 ? 15.057 0.789 -31.973 1.00 76.81 187 SER A C 1
ATOM 1466 O O . SER A 1 187 ? 15.409 1.957 -32.241 1.00 76.81 187 SER A O 1
#

Radius of gyration: 26.83 Å; Cα contacts (8 Å, |Δi|>4): 219; chains: 1; bounding box: 69×20×82 Å

Mean predicted aligned error: 6.3 Å

Foldseek 3Di:
DDDPDDDPPQDDPPPRFHQDPCSDTVDPNCPPWPKDKDFLLVLLVLLLVLLVVLLVLLVVLQVLLCVLPVHGDPVSVVLNVLSVVLSVVLNCLSVVDDRMAIATPDPPFKDKDFSQVSLVSSLVSLVSSLVSSLVSLVSSLVSCVVVVNDNVVSVVVSVVSNVSSVVSSVSNVVSSVPDDRIGIDGD

Secondary structure (DSSP, 8-state):
-------TTSEETTTTEEB-TTS-BT--S-TT--EEEEE-HHHHHHHHHHHHHHHHHHHHHHHHHHHHHTS--HHHHHHHHHHHHHHHHHHHHHHTS-SEEEEES--TTEEEEE-HHHHHHHHHHHHHHHHHHHHHHHHHHHHHHHTT--HHHHHHHHHHHHHHHHHHHHHHHHHHHTS-SEEEEE-

Solvent-accessible surface area (backbone atoms only — not comparable to full-atom values): 10372 Å² total; per-residue (Å²): 138,83,83,86,79,80,56,98,77,62,41,37,92,84,73,85,37,60,46,30,91,52,75,31,68,84,45,88,50,52,92,64,56,56,58,48,83,45,77,43,51,67,38,46,52,52,36,49,54,30,47,50,52,41,41,50,51,38,51,55,44,53,51,55,40,20,73,69,72,79,50,74,54,73,72,53,50,52,53,51,54,49,35,55,48,42,45,52,56,37,49,53,52,56,70,69,47,76,46,61,49,39,47,49,79,50,59,93,56,32,48,77,48,75,39,49,73,56,54,53,49,42,51,52,38,46,50,51,39,39,50,48,39,46,55,47,32,53,52,38,35,51,49,38,46,77,71,69,42,55,66,72,59,33,51,54,57,36,50,48,55,48,50,51,35,52,51,34,45,50,52,37,51,53,41,52,73,71,52,72,54,54,41,40,50,69,118